Protein AF-A0A6G1M5W0-F1 (afdb_monomer_lite)

Sequence (332 aa):
MPSSCQETGSTQFLLFKIALRSLDLDTAKRCLDKVCNGPNKDIAILYSCALEAQSMGNKDIILKVLSQLLEQADTTTPPEGANLPAIYRTMIRLILSDIQENKTVESGILDTLYSIFQKALNNAVKSKTASEAAADGTLKSMWSTDEYDWFSRNSYNLALRALQHWPPQYALHFSQLCVQLRNYGDARKSIISFREIREKLHPRLTEQSQKDFGERYLGLLSHEFEACVHLEVWDALPRIVEEVAKFGQLQPLRRIGDMILCADAPTATFLLVLENLINHCLRIEKHKIDKIARWIRVLLQKSLQGDLDRAERLVYQILDICQRRAVKHTFC

Structure (mmCIF, N/CA/C/O backbone):
data_AF-A0A6G1M5W0-F1
#
_entry.id   AF-A0A6G1M5W0-F1
#
loop_
_atom_site.group_PDB
_atom_site.id
_atom_site.type_symbol
_atom_site.label_atom_id
_atom_site.label_alt_id
_atom_site.label_comp_id
_atom_site.label_asym_id
_atom_site.label_entity_id
_atom_site.label_seq_id
_atom_site.pdbx_PDB_ins_code
_atom_site.Cartn_x
_atom_site.Cartn_y
_atom_site.Cartn_z
_atom_site.occupancy
_atom_site.B_iso_or_equiv
_atom_site.auth_seq_id
_atom_site.auth_comp_id
_atom_site.auth_asym_id
_atom_site.auth_atom_id
_atom_site.pdbx_PDB_model_num
ATOM 1 N N . MET A 1 1 ? -30.152 30.288 23.078 1.00 44.41 1 MET A N 1
ATOM 2 C CA . MET A 1 1 ? -28.957 30.602 22.260 1.00 44.41 1 MET A CA 1
ATOM 3 C C . MET A 1 1 ? -29.349 30.575 20.788 1.00 44.41 1 MET A C 1
ATOM 5 O O . MET A 1 1 ? -30.193 29.748 20.464 1.00 44.41 1 MET A O 1
ATOM 9 N N . PRO A 1 2 ? -28.802 31.452 19.927 1.00 45.97 2 PRO A N 1
ATOM 10 C CA . PRO A 1 2 ? -29.128 31.477 18.500 1.00 45.97 2 PRO A CA 1
ATOM 11 C C . PRO A 1 2 ? -28.707 30.165 17.825 1.00 45.97 2 PRO A C 1
ATOM 13 O O . PRO A 1 2 ? -27.636 29.637 18.128 1.00 45.97 2 PRO A O 1
ATOM 16 N N . SER A 1 3 ? -29.531 29.652 16.913 1.00 55.44 3 SER A N 1
ATOM 17 C CA . SER A 1 3 ? -29.358 28.349 16.249 1.00 55.44 3 SER A CA 1
ATOM 18 C C . SER A 1 3 ? -28.026 28.233 15.495 1.00 55.44 3 SER A C 1
ATOM 20 O O . SER A 1 3 ? -27.410 27.175 15.484 1.00 55.44 3 SER A O 1
ATOM 22 N N . SER A 1 4 ? -27.527 29.347 14.951 1.00 53.88 4 SER A N 1
ATOM 23 C CA . SER A 1 4 ? -26.271 29.418 14.193 1.00 53.88 4 SER A CA 1
ATOM 24 C C . SER A 1 4 ? -25.008 29.240 15.046 1.00 53.88 4 SER A C 1
ATOM 26 O O . SER A 1 4 ? -23.994 28.763 14.547 1.00 53.88 4 SER A O 1
ATOM 28 N N . CYS A 1 5 ? -25.048 29.574 16.341 1.00 49.78 5 CYS A N 1
ATOM 29 C CA . CYS A 1 5 ? -23.912 29.392 17.257 1.00 49.78 5 CYS A CA 1
ATOM 30 C C . CYS A 1 5 ? -23.879 27.994 17.900 1.00 49.78 5 CYS A C 1
ATOM 32 O O . CYS A 1 5 ? -22.875 27.617 18.504 1.00 49.78 5 CYS A O 1
ATOM 34 N N . GLN A 1 6 ? -24.971 27.225 17.791 1.00 53.59 6 GLN A N 1
ATOM 35 C CA . GLN A 1 6 ? -25.031 25.840 18.269 1.00 53.59 6 GLN A CA 1
ATOM 36 C C . GLN A 1 6 ? -24.332 24.864 17.315 1.00 53.59 6 GLN A C 1
ATOM 38 O O . GLN A 1 6 ? -23.942 23.779 17.738 1.00 53.59 6 GLN A O 1
ATOM 43 N N . GLU A 1 7 ? -24.168 25.229 16.044 1.00 60.53 7 GLU A N 1
ATOM 44 C CA . GLU A 1 7 ? -23.657 24.343 14.989 1.00 60.53 7 GLU A CA 1
ATOM 45 C C . GLU A 1 7 ? -22.153 24.482 14.726 1.00 60.53 7 GLU A C 1
ATOM 47 O O . GLU A 1 7 ? -21.591 23.732 13.931 1.00 60.53 7 GLU A O 1
ATOM 52 N N . THR A 1 8 ? -21.465 25.397 15.410 1.00 72.75 8 THR A N 1
ATOM 53 C CA . THR A 1 8 ? -20.007 25.504 15.313 1.00 72.75 8 THR A CA 1
ATOM 54 C C . THR A 1 8 ? -19.325 24.274 15.923 1.00 72.75 8 THR A C 1
ATOM 56 O O . THR A 1 8 ? -19.732 23.769 16.974 1.00 72.75 8 THR A O 1
ATOM 59 N N . GLY A 1 9 ? -18.253 23.795 15.277 1.00 74.75 9 GLY A N 1
ATOM 60 C CA . GLY A 1 9 ? -17.541 22.571 15.675 1.00 74.75 9 GLY A CA 1
ATOM 61 C C . GLY A 1 9 ? -17.077 22.576 17.136 1.00 74.75 9 GLY A C 1
ATOM 62 O O . GLY A 1 9 ? -17.187 21.564 17.823 1.00 74.75 9 GLY A O 1
ATOM 63 N N . SER A 1 10 ? -16.652 23.730 17.657 1.00 79.31 10 SER A N 1
ATOM 64 C CA . SER A 1 10 ? -16.243 23.896 19.059 1.00 79.31 10 SER A CA 1
ATOM 65 C C . SER A 1 10 ? -17.406 23.728 20.047 1.00 79.31 10 SER A C 1
ATOM 67 O O . SER A 1 10 ? -17.234 23.135 21.112 1.00 79.31 10 SER A O 1
ATOM 69 N N . THR A 1 11 ? -18.606 24.200 19.693 1.00 84.00 11 THR A N 1
ATOM 70 C CA . THR A 1 11 ? -19.814 24.034 20.516 1.00 84.00 11 THR A CA 1
ATOM 71 C C . THR A 1 11 ? -20.255 22.572 20.533 1.00 84.00 11 THR A C 1
ATOM 73 O O . THR A 1 11 ? -20.565 22.032 21.595 1.00 84.00 11 THR A O 1
ATOM 76 N N . GLN A 1 12 ? -20.218 21.898 19.378 1.00 83.44 12 GLN A N 1
ATOM 77 C CA . GLN A 1 12 ? -20.520 20.467 19.289 1.00 83.44 12 GLN A CA 1
ATOM 78 C C . GLN A 1 12 ? -19.497 19.607 20.039 1.00 83.44 12 GLN A C 1
ATOM 80 O O . GLN A 1 12 ? -19.888 18.640 20.688 1.00 83.44 12 GLN A O 1
ATOM 85 N N . PHE A 1 13 ? -18.218 19.989 20.041 1.00 84.50 13 PHE A N 1
ATOM 86 C CA . PHE A 1 13 ? -17.197 19.341 20.866 1.00 84.50 13 PHE A CA 1
ATOM 87 C C . PHE A 1 13 ? -17.481 19.473 22.366 1.00 84.50 13 PHE A C 1
ATOM 89 O O . PHE A 1 13 ? -17.383 18.495 23.107 1.00 84.50 13 PHE A O 1
ATOM 96 N N . LEU A 1 14 ? -17.872 20.663 22.830 1.00 85.38 14 LEU A N 1
ATOM 97 C CA . LEU A 1 14 ? -18.202 20.863 24.240 1.00 85.38 14 LEU A CA 1
ATOM 98 C C . LEU A 1 14 ? -19.430 20.034 24.648 1.00 85.38 14 LEU A C 1
ATOM 100 O O . LEU A 1 14 ? -19.422 19.399 25.701 1.00 85.38 14 LEU A O 1
ATOM 104 N N . LEU A 1 15 ? -20.456 19.991 23.793 1.00 84.62 15 LEU A N 1
ATOM 105 C CA . LEU A 1 15 ? -21.648 19.164 23.999 1.00 84.62 15 LEU A CA 1
ATOM 106 C C . LEU A 1 15 ? -21.316 17.668 23.992 1.00 84.62 15 LEU A C 1
ATOM 108 O O . LEU A 1 15 ? -21.787 16.945 24.865 1.00 84.62 15 LEU A O 1
ATOM 112 N N . PHE A 1 16 ? -20.457 17.219 23.076 1.00 86.56 16 PHE A N 1
ATOM 113 C CA . PHE A 1 16 ? -19.931 15.855 23.046 1.00 86.56 16 PHE A CA 1
ATOM 114 C C . PHE A 1 16 ? -19.233 15.494 24.362 1.00 86.56 16 PHE A C 1
ATOM 116 O O . PHE A 1 16 ? -19.520 14.460 24.961 1.00 86.56 16 PHE A O 1
ATOM 123 N N . LYS A 1 17 ? -18.363 16.381 24.853 1.00 86.19 17 LYS A N 1
ATOM 124 C CA . LYS A 1 17 ? -17.629 16.204 26.108 1.00 86.19 17 LYS A CA 1
ATOM 125 C C . LYS A 1 17 ? -18.549 16.134 27.328 1.00 86.19 17 LYS A C 1
ATOM 127 O O . LYS A 1 17 ? -18.328 15.309 28.212 1.00 86.19 17 LYS A O 1
ATOM 132 N N . ILE A 1 18 ? -19.578 16.980 27.382 1.00 87.06 18 ILE A N 1
ATOM 133 C CA . ILE A 1 18 ? -20.593 16.937 28.444 1.00 87.06 18 ILE A CA 1
ATOM 134 C C . ILE A 1 18 ? -21.372 15.621 28.364 1.00 87.06 18 ILE A C 1
ATOM 136 O O . ILE A 1 18 ? -21.456 14.913 29.362 1.00 87.06 18 ILE A O 1
ATOM 140 N N . ALA A 1 19 ? -21.866 15.253 27.180 1.00 85.81 19 ALA A N 1
ATOM 141 C CA . ALA A 1 19 ? -22.643 14.035 26.971 1.00 85.81 19 ALA A CA 1
ATOM 142 C C . ALA A 1 19 ? -21.859 12.766 27.350 1.00 85.81 19 ALA A C 1
ATOM 144 O O . ALA A 1 19 ? -22.395 11.902 28.040 1.00 85.81 19 ALA A O 1
ATOM 145 N N . LEU A 1 20 ? -20.567 12.694 27.000 1.00 84.50 20 LEU A N 1
ATOM 146 C CA . LEU A 1 20 ? -19.679 11.609 27.425 1.00 84.50 20 LEU A CA 1
ATOM 147 C C . LEU A 1 20 ? -19.581 11.494 28.951 1.00 84.50 20 LEU A C 1
ATOM 149 O O . LEU A 1 20 ? -19.685 10.396 29.494 1.00 84.50 20 LEU A O 1
ATOM 153 N N . ARG A 1 21 ? -19.403 12.618 29.653 1.00 85.31 21 ARG A N 1
ATOM 154 C CA . ARG A 1 21 ? -19.303 12.645 31.124 1.00 85.31 21 ARG A CA 1
ATOM 155 C C . ARG A 1 21 ? -20.623 12.331 31.812 1.00 85.31 21 ARG A C 1
ATOM 157 O O . ARG A 1 21 ? -20.621 11.775 32.903 1.00 85.31 21 ARG A O 1
ATOM 164 N N . SER A 1 22 ? -21.732 12.674 31.169 1.00 86.56 22 SER A N 1
ATOM 165 C CA . SER A 1 22 ? -23.084 12.360 31.624 1.00 86.56 22 SER A CA 1
ATOM 166 C C . SER A 1 22 ? -23.546 10.951 31.233 1.00 86.56 22 SER A C 1
ATOM 168 O O . SER A 1 22 ? -24.676 10.599 31.553 1.00 86.56 22 SER A O 1
ATOM 170 N N . LEU A 1 23 ? -22.701 10.152 30.562 1.00 80.88 23 LEU A N 1
ATOM 171 C CA . LEU A 1 23 ? -23.024 8.819 30.028 1.00 80.88 23 LEU A CA 1
ATOM 172 C C . LEU A 1 23 ? -24.205 8.804 29.037 1.00 80.88 23 LEU A C 1
ATOM 174 O O . LEU A 1 23 ? -24.766 7.749 28.749 1.00 80.88 23 LEU A O 1
ATOM 178 N N . ASP A 1 24 ? -24.550 9.957 28.461 1.00 86.75 24 ASP A N 1
ATOM 179 C CA . ASP A 1 24 ? -25.546 10.069 27.396 1.00 86.75 24 ASP A CA 1
ATOM 180 C C . ASP A 1 24 ? -24.874 9.790 26.045 1.00 86.75 24 ASP A C 1
ATOM 182 O O . ASP A 1 24 ? -24.453 10.688 25.305 1.00 86.75 24 ASP A O 1
ATOM 186 N N . LEU A 1 25 ? -24.720 8.498 25.750 1.00 81.50 25 LEU A N 1
ATOM 187 C CA . LEU A 1 25 ? -24.002 8.022 24.569 1.00 81.50 25 LEU A CA 1
ATOM 188 C C . LEU A 1 25 ? -24.717 8.375 23.259 1.00 81.50 25 LEU A C 1
ATOM 190 O O . LEU A 1 25 ? -24.052 8.570 22.242 1.00 81.50 25 LEU A O 1
ATOM 194 N N . ASP A 1 26 ? -26.045 8.487 23.265 1.00 84.06 26 ASP A N 1
ATOM 195 C CA . ASP A 1 26 ? -26.820 8.830 22.071 1.00 84.06 26 ASP A CA 1
ATOM 196 C C . ASP A 1 26 ? -26.631 10.297 21.696 1.00 84.06 26 ASP A C 1
ATOM 198 O O . ASP A 1 26 ? -26.417 10.629 20.524 1.00 84.06 26 ASP A O 1
ATOM 202 N N . THR A 1 27 ? -26.637 11.186 22.691 1.00 85.06 27 THR A N 1
ATOM 203 C CA . THR A 1 27 ? -26.313 12.595 22.467 1.00 85.06 27 THR A CA 1
ATOM 204 C C . THR A 1 27 ? -24.843 12.765 22.087 1.00 85.06 27 THR A C 1
ATOM 206 O O . THR A 1 27 ? -24.554 13.517 21.155 1.00 85.06 27 THR A O 1
ATOM 209 N N . ALA A 1 28 ? -23.919 12.016 22.702 1.00 83.81 28 ALA A N 1
ATOM 210 C CA . ALA A 1 28 ? -22.509 12.028 22.311 1.00 83.81 28 ALA A CA 1
ATOM 211 C C . ALA A 1 28 ? -22.322 11.596 20.844 1.00 83.81 28 ALA A C 1
ATOM 213 O O . ALA A 1 28 ? -21.680 12.306 20.068 1.00 83.81 28 ALA A O 1
ATOM 214 N N . LYS A 1 29 ? -22.945 10.491 20.414 1.00 82.19 29 LYS A N 1
ATOM 215 C CA . LYS A 1 29 ? -22.911 10.031 19.013 1.00 82.19 29 LYS A CA 1
ATOM 216 C C . LYS A 1 29 ? -23.464 11.087 18.055 1.00 82.19 29 LYS A C 1
ATOM 218 O O . LYS A 1 29 ? -22.839 11.354 17.033 1.00 82.19 29 LYS A O 1
ATOM 223 N N . ARG A 1 30 ? -24.582 11.730 18.403 1.00 84.69 30 ARG A N 1
ATOM 224 C CA . ARG A 1 30 ? -25.214 12.775 17.581 1.00 84.69 30 ARG A CA 1
ATOM 225 C C . ARG A 1 30 ? -24.349 14.029 17.462 1.00 84.69 30 ARG A C 1
ATOM 227 O O . ARG A 1 30 ? -24.253 14.603 16.381 1.00 84.69 30 ARG A O 1
ATOM 234 N N . CYS A 1 31 ? -23.728 14.466 18.557 1.00 83.88 31 CYS A N 1
ATOM 235 C CA . CYS A 1 31 ? -22.789 15.588 18.545 1.00 83.88 31 CYS A CA 1
ATOM 236 C C . CYS A 1 31 ? -21.560 15.263 17.700 1.00 83.88 31 CYS A C 1
ATOM 238 O O . CYS A 1 31 ? -21.142 16.091 16.895 1.00 83.88 31 CYS A O 1
ATOM 240 N N . LEU A 1 32 ? -21.034 14.042 17.815 1.00 82.56 32 LEU A N 1
ATOM 241 C CA . LEU A 1 32 ? -19.938 13.584 16.974 1.00 82.56 32 LEU A CA 1
ATOM 242 C C . LEU A 1 32 ? -20.325 13.599 15.491 1.00 82.56 32 LEU A C 1
ATOM 244 O O . LEU A 1 32 ? -19.592 14.168 14.695 1.00 82.56 32 LEU A O 1
ATOM 248 N N . ASP A 1 33 ? -21.496 13.075 15.121 1.00 82.31 33 ASP A N 1
ATOM 249 C CA . ASP A 1 33 ? -21.966 13.089 13.728 1.00 82.31 33 ASP A CA 1
ATOM 250 C C . ASP A 1 33 ? -22.073 14.511 13.163 1.00 82.31 33 ASP A C 1
ATOM 252 O O . ASP A 1 33 ? -21.747 14.745 11.999 1.00 82.31 33 ASP A O 1
ATOM 256 N N . LYS A 1 34 ? -22.463 15.485 13.993 1.00 82.44 34 LYS A N 1
ATOM 257 C CA . LYS A 1 34 ? -22.477 16.904 13.612 1.00 82.44 34 LYS A CA 1
ATOM 258 C C . LYS A 1 34 ? -21.075 17.480 13.415 1.00 82.44 34 LYS A C 1
ATOM 260 O O . LYS A 1 34 ? -20.886 18.268 12.496 1.00 82.44 34 LYS A O 1
ATOM 265 N N . VAL A 1 35 ? -20.096 17.085 14.231 1.00 81.25 35 VAL A N 1
ATOM 266 C CA . VAL A 1 35 ? -18.684 17.468 14.029 1.00 81.25 35 VAL A CA 1
ATOM 267 C C . VAL A 1 35 ? -18.139 16.839 12.743 1.00 81.25 35 VAL A C 1
ATOM 269 O O . VAL A 1 35 ? -17.488 17.514 11.951 1.00 81.25 35 VAL A O 1
ATOM 272 N N . CYS A 1 36 ? -18.443 15.565 12.500 1.00 73.31 36 CYS A N 1
ATOM 273 C CA . CYS A 1 36 ? -17.965 14.805 11.347 1.00 73.31 36 CYS A CA 1
ATOM 274 C C . CYS A 1 36 ? -18.519 15.318 10.006 1.00 73.31 36 CYS A C 1
ATOM 276 O O . CYS A 1 36 ? -17.791 15.338 9.008 1.00 73.31 36 CYS A O 1
ATOM 278 N N . ASN A 1 37 ? -19.794 15.722 9.993 1.00 76.06 37 ASN A N 1
ATOM 279 C CA . ASN A 1 37 ? -20.529 16.159 8.800 1.00 76.06 37 ASN A CA 1
ATOM 280 C C . ASN A 1 37 ? -20.646 17.687 8.671 1.00 76.06 37 ASN A C 1
ATOM 282 O O . ASN A 1 37 ? -21.282 18.176 7.739 1.00 76.06 37 ASN A O 1
ATOM 286 N N . GLY A 1 38 ? -20.068 18.442 9.606 1.00 70.38 38 GLY A N 1
ATOM 287 C CA . GLY A 1 38 ? -20.128 19.899 9.612 1.00 70.38 38 GLY A CA 1
ATOM 288 C C . GLY A 1 38 ? -19.355 20.548 8.450 1.00 70.38 38 GLY A C 1
ATOM 289 O O . GLY A 1 38 ? -18.468 19.926 7.861 1.00 70.38 38 GLY A O 1
ATOM 290 N N . PRO A 1 39 ? -19.652 21.824 8.135 1.00 59.16 39 PRO A N 1
ATOM 291 C CA . PRO A 1 39 ? -19.048 22.545 7.010 1.00 59.16 39 PRO A CA 1
ATOM 292 C C . PRO A 1 39 ? -17.543 22.819 7.187 1.00 59.16 39 PRO A C 1
ATOM 294 O O . PRO A 1 39 ? -16.829 22.911 6.194 1.00 59.16 39 PRO A O 1
ATOM 297 N N . ASN A 1 40 ? -17.048 22.890 8.431 1.00 61.81 40 ASN A N 1
ATOM 298 C CA . ASN A 1 40 ? -15.621 22.974 8.758 1.00 61.81 40 ASN A CA 1
ATOM 299 C C . ASN A 1 40 ? -15.172 21.674 9.436 1.00 61.81 40 ASN A C 1
ATOM 301 O O . ASN A 1 40 ? -15.312 21.515 10.650 1.00 61.81 40 ASN A O 1
ATOM 305 N N . LYS A 1 41 ? -14.633 20.750 8.636 1.00 65.50 41 LYS A N 1
ATOM 306 C CA . LYS A 1 41 ? -14.002 19.505 9.093 1.00 65.50 41 LYS A CA 1
ATOM 307 C C . LYS A 1 41 ? -12.652 19.810 9.746 1.00 65.50 41 LYS A C 1
ATOM 309 O O . LYS A 1 41 ? -11.599 19.677 9.131 1.00 65.50 41 LYS A O 1
ATOM 314 N N . ASP A 1 42 ? -12.699 20.292 10.982 1.00 70.94 42 ASP A N 1
ATOM 315 C CA . ASP A 1 42 ? -11.499 20.606 11.751 1.00 70.94 42 ASP A CA 1
ATOM 316 C C . ASP A 1 42 ? -10.925 19.329 12.384 1.00 70.94 42 ASP A C 1
ATOM 318 O O . ASP A 1 42 ? -11.465 18.772 13.348 1.00 70.94 42 ASP A O 1
ATOM 322 N N . ILE A 1 43 ? -9.807 18.861 11.828 1.00 71.44 43 ILE A N 1
ATOM 323 C CA . ILE A 1 43 ? -9.131 17.637 12.265 1.00 71.44 43 ILE A CA 1
ATOM 324 C C . ILE A 1 43 ? -8.639 17.772 13.717 1.00 71.44 43 ILE A C 1
ATOM 326 O O . ILE A 1 43 ? -8.611 16.778 14.446 1.00 71.44 43 ILE A O 1
ATOM 330 N N . ALA A 1 44 ? -8.327 18.986 14.191 1.00 75.06 44 ALA A N 1
ATOM 331 C CA . ALA A 1 44 ? -7.937 19.214 15.583 1.00 75.06 44 ALA A CA 1
ATOM 332 C C . ALA A 1 44 ? -9.095 18.929 16.554 1.00 75.06 44 ALA A C 1
ATOM 334 O O . ALA A 1 44 ? -8.885 18.380 17.643 1.00 75.06 44 ALA A O 1
ATOM 335 N N . ILE A 1 45 ? -10.330 19.237 16.146 1.00 77.12 45 ILE A N 1
ATOM 336 C CA . ILE A 1 45 ? -11.532 18.941 16.932 1.00 77.12 45 ILE A CA 1
ATOM 337 C C . ILE A 1 45 ? -11.785 17.431 16.966 1.00 77.12 45 ILE A C 1
ATOM 339 O O . ILE A 1 45 ? -12.035 16.887 18.039 1.00 77.12 45 ILE A O 1
ATOM 343 N N . LEU A 1 46 ? -11.647 16.727 15.837 1.00 77.06 46 LEU A N 1
ATOM 344 C CA . LEU A 1 46 ? -11.784 15.264 15.804 1.00 77.06 46 LEU A CA 1
ATOM 345 C C . LEU A 1 46 ? -10.714 14.554 16.640 1.00 77.06 46 LEU A C 1
ATOM 347 O O . LEU A 1 46 ? -11.027 13.611 17.367 1.00 77.06 46 LEU A O 1
ATOM 351 N N . TYR A 1 47 ? -9.469 15.028 16.592 1.00 75.44 47 TYR A N 1
ATOM 352 C CA . TYR A 1 47 ? -8.400 14.515 17.447 1.00 75.44 47 TYR A CA 1
ATOM 353 C C . TYR A 1 47 ? -8.717 14.739 18.933 1.00 75.44 47 TYR A C 1
ATOM 355 O O . TYR A 1 47 ? -8.560 13.835 19.754 1.00 75.44 47 TYR A O 1
ATOM 363 N N . SER A 1 48 ? -9.261 15.908 19.277 1.00 79.56 48 SER A N 1
ATOM 364 C CA . SER A 1 48 ? -9.717 16.207 20.639 1.00 79.56 48 SER A CA 1
ATOM 365 C C . SER A 1 48 ? -10.874 15.297 21.077 1.00 79.56 48 SER A C 1
ATOM 367 O O . SER A 1 48 ? -10.878 14.816 22.211 1.00 79.56 48 SER A O 1
ATOM 369 N N . CYS A 1 49 ? -11.825 14.995 20.182 1.00 81.25 49 CYS A N 1
ATOM 370 C CA . CYS A 1 49 ? -12.882 14.012 20.434 1.00 81.25 49 CYS A CA 1
ATOM 371 C C . CYS A 1 49 ? -12.303 12.620 20.717 1.00 81.25 49 CYS A C 1
ATOM 373 O O . CYS A 1 49 ? -12.800 11.926 21.602 1.00 81.25 49 CYS A O 1
ATOM 375 N N . ALA A 1 50 ? -11.259 12.212 19.989 1.00 77.25 50 ALA A N 1
ATOM 376 C CA . ALA A 1 50 ? -10.649 10.893 20.140 1.00 77.25 50 ALA A CA 1
ATOM 377 C C . ALA A 1 50 ? -9.982 10.740 21.510 1.00 77.25 50 ALA A C 1
ATOM 379 O O . ALA A 1 50 ? -10.165 9.720 22.172 1.00 77.25 50 ALA A O 1
ATOM 380 N N . LEU A 1 51 ? -9.256 11.772 21.953 1.00 78.69 51 LEU A N 1
ATOM 381 C CA . LEU A 1 51 ? -8.616 11.799 23.268 1.00 78.69 51 LEU A CA 1
ATOM 382 C C . LEU A 1 51 ? -9.638 11.749 24.412 1.00 78.69 51 LEU A C 1
ATOM 384 O O . LEU A 1 51 ? -9.447 10.996 25.364 1.00 78.69 51 LEU A O 1
ATOM 388 N N . GLU A 1 52 ? -10.736 12.510 24.320 1.00 81.06 52 GLU A N 1
ATOM 389 C CA . GLU A 1 52 ? -11.781 12.490 25.357 1.00 81.06 52 GLU A CA 1
ATOM 390 C C . GLU A 1 52 ? -12.566 11.167 25.346 1.00 81.06 52 GLU A C 1
ATOM 392 O O . GLU A 1 52 ? -12.892 10.629 26.399 1.00 81.06 52 GLU A O 1
ATOM 397 N N . ALA A 1 53 ? -12.832 10.582 24.175 1.00 81.75 53 ALA A N 1
ATOM 398 C CA . ALA A 1 53 ? -13.444 9.256 24.105 1.00 81.75 53 ALA A CA 1
ATOM 399 C C . ALA A 1 53 ? -12.529 8.186 24.727 1.00 81.75 53 ALA A C 1
ATOM 401 O O . ALA A 1 53 ? -13.008 7.304 25.442 1.00 81.75 53 ALA A O 1
ATOM 402 N N . GLN A 1 54 ? -11.214 8.288 24.493 1.00 77.94 54 GLN A N 1
ATOM 403 C CA . GLN A 1 54 ? -10.217 7.364 25.031 1.00 77.94 54 GLN A CA 1
ATOM 404 C C . GLN A 1 54 ? -10.121 7.443 26.557 1.00 77.94 54 GLN A C 1
ATOM 406 O O . GLN A 1 54 ? -10.043 6.399 27.202 1.00 77.94 54 GLN A O 1
ATOM 411 N N . SER A 1 55 ? -10.174 8.644 27.144 1.00 78.62 55 SER A N 1
ATOM 412 C CA . SER A 1 55 ? -10.148 8.807 28.604 1.00 78.62 55 SER A CA 1
ATOM 413 C C . SER A 1 55 ? -11.395 8.240 29.291 1.00 78.62 55 SER A C 1
ATOM 415 O O . SER A 1 55 ? -11.308 7.777 30.426 1.00 78.62 55 SER A O 1
ATOM 417 N N . MET A 1 56 ? -12.534 8.226 28.595 1.00 77.88 56 MET A N 1
ATOM 418 C CA . MET A 1 56 ? -13.805 7.702 29.103 1.00 77.88 56 MET A CA 1
ATOM 419 C C . MET A 1 56 ? -14.006 6.199 28.843 1.00 77.88 56 MET A C 1
ATOM 421 O O . MET A 1 56 ? -14.965 5.618 29.345 1.00 77.88 56 MET A O 1
ATOM 425 N N . GLY A 1 57 ? -13.128 5.555 28.065 1.00 74.44 57 GLY A N 1
ATOM 426 C CA . GLY A 1 57 ? -13.101 4.097 27.880 1.00 74.44 57 GLY A CA 1
ATOM 427 C C . GLY A 1 57 ? -14.221 3.499 27.018 1.00 74.44 57 GLY A C 1
ATOM 428 O O . GLY A 1 57 ? -14.361 2.278 26.970 1.00 74.44 57 GLY A O 1
ATOM 429 N N . ASN A 1 58 ? -15.019 4.311 26.316 1.00 78.12 58 ASN A N 1
ATOM 430 C CA . ASN A 1 58 ? -16.108 3.799 25.478 1.00 78.12 58 ASN A CA 1
ATOM 431 C C . ASN A 1 58 ? -15.594 3.344 24.097 1.00 78.12 58 ASN A C 1
ATOM 433 O O . ASN A 1 58 ? -15.381 4.171 23.209 1.00 78.12 58 ASN A O 1
ATOM 437 N N . LYS A 1 59 ? -15.411 2.030 23.911 1.00 80.25 59 LYS A N 1
ATOM 438 C CA . LYS A 1 59 ? -14.803 1.436 22.704 1.00 80.25 59 LYS A CA 1
ATOM 439 C C . LYS A 1 59 ? -15.520 1.819 21.405 1.00 80.25 59 LYS A C 1
ATOM 441 O O . LYS A 1 59 ? -14.846 2.214 20.457 1.00 80.25 59 LYS A O 1
ATOM 446 N N . ASP A 1 60 ? -16.852 1.784 21.376 1.00 79.00 60 ASP A N 1
ATOM 447 C CA . ASP A 1 60 ? -17.640 2.097 20.175 1.00 79.00 60 ASP A CA 1
ATOM 448 C C . ASP A 1 60 ? -17.461 3.546 19.727 1.00 79.00 60 ASP A C 1
ATOM 450 O O . ASP A 1 60 ? -17.245 3.831 18.547 1.00 79.00 60 ASP A O 1
ATOM 454 N N . ILE A 1 61 ? -17.527 4.483 20.678 1.00 78.75 61 ILE A N 1
ATOM 455 C CA . ILE A 1 61 ? -17.336 5.901 20.378 1.00 78.75 61 ILE A CA 1
ATOM 456 C C . ILE A 1 61 ? -15.890 6.145 19.947 1.00 78.75 61 ILE A C 1
ATOM 458 O O . ILE A 1 61 ? -15.678 6.838 18.955 1.00 78.75 61 ILE A O 1
ATOM 462 N N . ILE A 1 62 ? -14.900 5.541 20.617 1.00 80.50 62 ILE A N 1
ATOM 463 C CA . ILE A 1 62 ? -13.491 5.677 20.220 1.00 80.50 62 ILE A CA 1
ATOM 464 C C . ILE A 1 62 ? -13.287 5.170 18.786 1.00 80.50 62 ILE A C 1
ATOM 466 O O . ILE A 1 62 ? -12.703 5.879 17.970 1.00 80.50 62 ILE A O 1
ATOM 470 N N . LEU A 1 63 ? -13.798 3.982 18.447 1.00 81.25 63 LEU A N 1
ATOM 471 C CA . LEU A 1 63 ? -13.672 3.420 17.101 1.00 81.25 63 LEU A CA 1
ATOM 472 C C . LEU A 1 63 ? -14.356 4.295 16.048 1.00 81.25 63 LEU A C 1
ATOM 474 O O . LEU A 1 63 ? -13.775 4.509 14.982 1.00 81.25 63 LEU A O 1
ATOM 478 N N . LYS A 1 64 ? -15.533 4.859 16.348 1.00 81.88 64 LYS A N 1
ATOM 479 C CA . LYS A 1 64 ? -16.233 5.780 15.442 1.00 81.88 64 LYS A CA 1
ATOM 480 C C . LYS A 1 64 ? -15.434 7.065 15.206 1.00 81.88 64 LYS A C 1
ATOM 482 O O . LYS A 1 64 ? -15.247 7.457 14.056 1.00 81.88 64 LYS A O 1
ATOM 487 N N . VAL A 1 65 ? -14.914 7.691 16.267 1.00 80.62 65 VAL A N 1
ATOM 488 C CA . VAL A 1 65 ? -14.106 8.918 16.143 1.00 80.62 65 VAL A CA 1
ATOM 489 C C . VAL A 1 65 ? -12.815 8.650 15.363 1.00 80.62 65 VAL A C 1
ATOM 491 O O . VAL A 1 65 ? -12.486 9.401 14.447 1.00 80.62 65 VAL A O 1
ATOM 494 N N . LEU A 1 66 ? -12.086 7.580 15.703 1.00 82.06 66 LEU A N 1
ATOM 495 C CA . LEU A 1 66 ? -10.819 7.244 15.048 1.00 82.06 66 LEU A CA 1
ATOM 496 C C . LEU A 1 66 ? -11.018 6.866 13.574 1.00 82.06 66 LEU A C 1
ATOM 498 O O . LEU A 1 66 ? -10.211 7.270 12.741 1.00 82.06 66 LEU A O 1
ATOM 502 N N . SER A 1 67 ? -12.105 6.161 13.240 1.00 82.56 67 SER A N 1
ATOM 503 C CA . SER A 1 67 ? -12.453 5.852 11.845 1.00 82.56 67 SER A CA 1
ATOM 504 C C . SER A 1 67 ? -12.675 7.126 11.034 1.00 82.56 67 SER A C 1
ATOM 506 O O . SER A 1 67 ? -12.098 7.264 9.957 1.00 82.56 67 SER A O 1
ATOM 508 N N . GLN A 1 68 ? -13.427 8.091 11.578 1.00 79.56 68 GLN A N 1
ATOM 509 C CA . GLN A 1 68 ? -13.654 9.362 10.892 1.00 79.56 68 GLN A CA 1
ATOM 510 C C . GLN A 1 68 ? -12.359 10.159 10.713 1.00 79.56 68 GLN A C 1
ATOM 512 O O . GLN A 1 68 ? -12.139 10.773 9.670 1.00 79.56 68 GLN A O 1
ATOM 517 N N . LEU A 1 69 ? -11.495 10.158 11.731 1.00 78.06 69 LEU A N 1
ATOM 518 C CA . LEU A 1 69 ? -10.212 10.848 11.674 1.00 78.06 69 LEU A CA 1
ATOM 519 C C . LEU A 1 69 ? -9.339 10.279 10.546 1.00 78.06 69 LEU A C 1
ATOM 521 O O . LEU A 1 69 ? -8.759 11.046 9.780 1.00 78.06 69 LEU A O 1
ATOM 525 N N . LEU A 1 70 ? -9.299 8.952 10.397 1.00 77.56 70 LEU A N 1
ATOM 526 C CA . LEU A 1 70 ? -8.575 8.291 9.310 1.00 77.56 70 LEU A CA 1
ATOM 527 C C . LEU A 1 70 ? -9.168 8.601 7.930 1.00 77.56 70 LEU A C 1
ATOM 529 O O . LEU A 1 70 ? -8.415 8.912 7.013 1.00 77.56 70 LEU A O 1
ATOM 533 N N . GLU A 1 71 ? -10.496 8.586 7.783 1.00 77.69 71 GLU A N 1
ATOM 534 C CA . GLU A 1 71 ? -11.151 8.936 6.513 1.00 77.69 71 GLU A CA 1
ATOM 535 C C . GLU A 1 71 ? -10.867 10.382 6.091 1.00 77.69 71 GLU A C 1
ATOM 537 O O . GLU A 1 71 ? -10.646 10.666 4.913 1.00 77.69 71 GLU A O 1
ATOM 542 N N . GLN A 1 72 ? -10.812 11.312 7.045 1.00 70.69 72 GLN A N 1
ATOM 543 C CA . GLN A 1 72 ? -10.437 12.691 6.741 1.00 70.69 72 GLN A CA 1
ATOM 544 C C . GLN A 1 72 ? -8.949 12.826 6.407 1.00 70.69 72 GLN A C 1
ATOM 546 O O . GLN A 1 72 ? -8.615 13.534 5.456 1.00 70.69 72 GLN A O 1
ATOM 551 N N . ALA A 1 73 ? -8.072 12.100 7.101 1.00 67.12 73 ALA A N 1
ATOM 552 C CA . ALA A 1 73 ? -6.636 12.081 6.816 1.00 67.12 73 ALA A CA 1
ATOM 553 C C . ALA A 1 73 ? -6.281 11.460 5.450 1.00 67.12 73 ALA A C 1
ATOM 555 O O . ALA A 1 73 ? -5.212 11.741 4.914 1.00 67.12 73 ALA A O 1
ATOM 556 N N . ASP A 1 74 ? -7.162 10.641 4.867 1.00 63.56 74 ASP A N 1
ATOM 557 C CA . ASP A 1 74 ? -7.002 10.130 3.500 1.00 63.56 74 ASP A CA 1
ATOM 558 C C . ASP A 1 74 ? -7.375 11.168 2.421 1.00 63.56 74 ASP A C 1
ATOM 560 O O . ASP A 1 74 ? -6.920 11.054 1.282 1.00 63.56 74 ASP A O 1
ATOM 564 N N . THR A 1 75 ? -8.191 12.177 2.759 1.00 60.06 75 THR A N 1
ATOM 565 C CA . THR A 1 75 ? -8.679 13.213 1.816 1.00 60.06 75 THR A CA 1
ATOM 566 C C . THR A 1 75 ? -7.973 14.559 1.951 1.00 60.06 75 THR A C 1
ATOM 568 O O . THR A 1 75 ? -7.951 15.350 1.011 1.00 60.06 75 THR A O 1
ATOM 571 N N . THR A 1 76 ? -7.394 14.829 3.116 1.00 59.47 76 THR A N 1
ATOM 572 C CA . THR A 1 76 ? -6.727 16.088 3.452 1.00 59.47 76 THR A CA 1
ATOM 573 C C . THR A 1 76 ? -5.376 15.785 4.075 1.00 59.47 76 THR A C 1
ATOM 575 O O . THR A 1 76 ? -5.220 14.765 4.743 1.00 59.47 76 THR A O 1
ATOM 578 N N . THR A 1 77 ? -4.381 16.652 3.860 1.00 57.53 77 THR A N 1
ATOM 579 C CA . THR A 1 77 ? -3.085 16.508 4.533 1.00 57.53 77 THR A CA 1
ATOM 580 C C . THR A 1 77 ? -3.318 16.459 6.043 1.00 57.53 77 THR A C 1
ATOM 582 O O . THR A 1 77 ? -3.893 17.412 6.579 1.00 57.53 77 THR A O 1
ATOM 585 N N . PRO A 1 78 ? -2.918 15.373 6.731 1.00 59.06 78 PRO A N 1
ATOM 586 C CA . PRO A 1 78 ? -3.128 15.267 8.164 1.00 59.06 78 PRO A CA 1
ATOM 587 C C . PRO A 1 78 ? -2.426 16.435 8.870 1.00 59.06 78 PRO A C 1
ATOM 589 O O . PRO A 1 78 ? -1.362 16.866 8.417 1.00 59.06 78 PRO A O 1
ATOM 592 N N . PRO A 1 79 ? -3.004 16.967 9.960 1.00 57.56 79 PRO A N 1
ATOM 593 C CA . PRO A 1 79 ? -2.421 18.090 10.676 1.00 57.56 79 PRO A CA 1
ATOM 594 C C . PRO A 1 79 ? -1.026 17.723 11.188 1.00 57.56 79 PRO A C 1
ATOM 596 O O . PRO A 1 79 ? -0.755 16.562 11.523 1.00 57.56 79 PRO A O 1
ATOM 599 N N . GLU A 1 80 ? -0.142 18.720 11.250 1.00 50.09 80 GLU A N 1
ATOM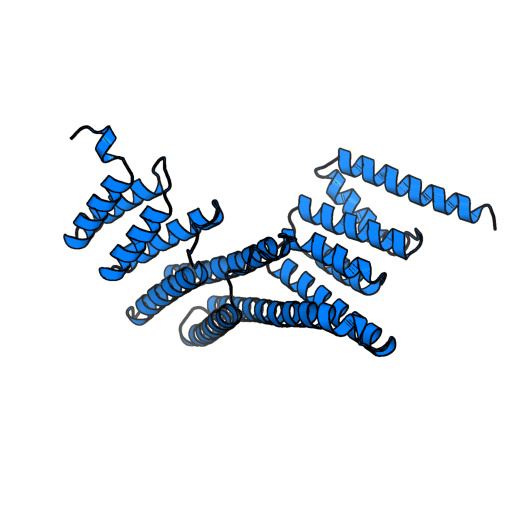 600 C CA . GLU A 1 80 ? 1.226 18.552 11.738 1.00 50.09 80 GLU A CA 1
ATOM 601 C C . GLU A 1 80 ? 1.226 17.848 13.106 1.00 50.09 80 GLU A C 1
ATOM 603 O O . GLU A 1 80 ? 0.631 18.319 14.074 1.00 50.09 80 GLU A O 1
ATOM 608 N N . GLY A 1 81 ? 1.870 16.677 13.175 1.00 56.25 81 GLY A N 1
ATOM 609 C CA . GLY A 1 81 ? 1.998 15.879 14.400 1.00 56.25 81 GLY A CA 1
ATOM 610 C C . GLY A 1 81 ? 1.030 14.697 14.558 1.00 56.25 81 GLY A C 1
ATOM 611 O O . GLY A 1 81 ? 1.215 13.904 15.483 1.00 56.25 81 GLY A O 1
ATOM 612 N N . ALA A 1 82 ? 0.045 14.499 13.673 1.00 66.00 82 ALA A N 1
ATOM 613 C CA . ALA A 1 82 ? -0.841 13.332 13.753 1.00 66.00 82 ALA A CA 1
ATOM 614 C C . ALA A 1 82 ? -0.108 12.029 13.375 1.00 66.00 82 ALA A C 1
ATOM 616 O O . ALA A 1 82 ? 0.232 11.813 12.219 1.00 66.00 82 ALA A O 1
ATOM 617 N N . ASN A 1 83 ? 0.117 11.115 14.324 1.00 76.12 83 ASN A N 1
ATOM 618 C CA . ASN A 1 83 ? 0.752 9.818 14.051 1.00 76.12 83 ASN A CA 1
ATOM 619 C C . ASN A 1 83 ? -0.295 8.767 13.628 1.00 76.12 83 ASN A C 1
ATOM 621 O O . ASN A 1 83 ? -0.831 8.037 14.463 1.00 76.12 83 ASN A O 1
ATOM 625 N N . LEU A 1 84 ? -0.580 8.686 12.323 1.00 82.88 84 LEU A N 1
ATOM 626 C CA . LEU A 1 84 ? -1.522 7.712 11.748 1.00 82.88 84 LEU A CA 1
ATOM 627 C C . LEU A 1 84 ? -1.211 6.248 12.133 1.00 82.88 84 LEU A C 1
ATOM 629 O O . LEU A 1 84 ? -2.141 5.555 12.552 1.00 82.88 84 LEU A O 1
ATOM 633 N N . PRO A 1 85 ? 0.048 5.757 12.076 1.00 85.88 85 PRO A N 1
ATOM 634 C CA . PRO A 1 85 ? 0.384 4.414 12.562 1.00 85.88 85 PRO A CA 1
ATOM 635 C C . PRO A 1 85 ? -0.082 4.144 14.001 1.00 85.88 85 PRO A C 1
ATOM 637 O O . PRO A 1 85 ? -0.632 3.081 14.299 1.00 85.88 85 PRO A O 1
ATOM 640 N N . ALA A 1 86 ? 0.079 5.121 14.900 1.00 83.25 86 ALA A N 1
ATOM 641 C CA . ALA A 1 86 ? -0.368 5.003 16.286 1.00 83.25 86 ALA A CA 1
ATOM 642 C C . ALA A 1 86 ? -1.898 4.928 16.412 1.00 83.25 86 ALA A C 1
ATOM 644 O O . ALA A 1 86 ? -2.407 4.187 17.259 1.00 83.25 86 ALA A O 1
ATOM 645 N N . ILE A 1 87 ? -2.631 5.637 15.551 1.00 84.69 87 ILE A N 1
ATOM 646 C CA . ILE A 1 87 ? -4.096 5.580 15.492 1.00 84.69 87 ILE A CA 1
ATOM 647 C C . ILE A 1 87 ? -4.557 4.187 15.052 1.00 84.69 87 ILE A C 1
ATOM 649 O O . ILE A 1 87 ? -5.339 3.556 15.766 1.00 84.69 87 ILE A O 1
ATOM 653 N N . TYR A 1 88 ? -4.001 3.656 13.957 1.00 88.75 88 TYR A N 1
ATOM 654 C CA . TYR A 1 88 ? -4.278 2.290 13.497 1.00 88.75 88 TYR A CA 1
ATOM 655 C C . TYR A 1 88 ? -3.996 1.251 14.590 1.00 88.75 88 TYR A C 1
ATOM 657 O O . TYR A 1 88 ? -4.839 0.399 14.877 1.00 88.75 88 TYR A O 1
ATOM 665 N N . ARG A 1 89 ? -2.844 1.355 15.268 1.00 88.06 89 ARG A N 1
ATOM 666 C CA . ARG A 1 89 ? -2.494 0.490 16.408 1.00 88.06 89 ARG A CA 1
ATOM 667 C C . ARG A 1 89 ? -3.518 0.567 17.534 1.00 88.06 89 ARG A C 1
ATOM 669 O O . ARG A 1 89 ? -3.851 -0.461 18.121 1.00 88.06 89 ARG A O 1
ATOM 676 N N . THR A 1 90 ? -4.001 1.765 17.846 1.00 86.12 90 THR A N 1
ATOM 677 C CA . THR A 1 90 ? -4.991 1.974 18.908 1.00 86.12 90 THR A CA 1
ATOM 678 C C . THR A 1 90 ? -6.313 1.302 18.555 1.00 86.12 90 THR A C 1
ATOM 680 O O . THR A 1 90 ? -6.844 0.556 19.374 1.00 86.12 90 THR A O 1
ATOM 683 N N . MET A 1 91 ? -6.794 1.472 17.321 1.00 87.44 91 MET A N 1
ATOM 684 C CA . MET A 1 91 ? -8.008 0.801 16.845 1.00 87.44 91 MET A CA 1
ATOM 685 C C . MET A 1 91 ? -7.880 -0.724 16.881 1.00 87.44 91 MET A C 1
ATOM 687 O O . MET A 1 91 ? -8.757 -1.397 17.416 1.00 87.44 91 MET A O 1
ATOM 691 N N . ILE A 1 92 ? -6.763 -1.269 16.386 1.00 89.31 92 ILE A N 1
ATOM 692 C CA . ILE A 1 92 ? -6.496 -2.715 16.422 1.00 89.31 92 ILE A CA 1
ATOM 693 C C . ILE A 1 92 ? -6.526 -3.226 17.864 1.00 89.31 92 ILE A C 1
ATOM 695 O O . ILE A 1 92 ? -7.192 -4.215 18.148 1.00 89.31 92 ILE A O 1
ATOM 699 N N . ARG A 1 93 ? -5.846 -2.550 18.797 1.00 88.00 93 ARG A N 1
ATOM 700 C CA . ARG A 1 93 ? -5.828 -2.958 20.212 1.00 88.00 93 ARG A CA 1
ATOM 701 C C . ARG A 1 93 ? -7.215 -2.918 20.852 1.00 88.00 93 ARG A C 1
ATOM 703 O O . ARG A 1 93 ? -7.530 -3.822 21.619 1.00 88.00 93 ARG A O 1
ATOM 710 N N . LEU A 1 94 ? -8.034 -1.915 20.533 1.00 85.69 94 LEU A N 1
ATOM 711 C CA . LEU A 1 94 ? -9.406 -1.807 21.039 1.00 85.69 94 LEU A CA 1
ATOM 712 C C . LEU A 1 94 ? -10.278 -2.965 20.553 1.00 85.69 94 LEU A C 1
ATOM 714 O O . LEU A 1 94 ? -10.938 -3.607 21.365 1.00 85.69 94 LEU A O 1
ATOM 718 N N . ILE A 1 95 ? -10.215 -3.277 19.258 1.00 86.50 95 ILE A N 1
ATOM 719 C CA . ILE A 1 95 ? -10.974 -4.388 18.670 1.00 86.50 95 ILE A CA 1
ATOM 720 C C . ILE A 1 95 ? -10.489 -5.727 19.222 1.00 86.50 95 ILE A C 1
ATOM 722 O O . ILE A 1 95 ? -11.292 -6.583 19.570 1.00 86.50 95 ILE A O 1
ATOM 726 N N . LEU A 1 96 ? -9.175 -5.915 19.369 1.00 87.19 96 LEU A N 1
ATOM 727 C CA . LEU A 1 96 ? -8.632 -7.140 19.957 1.00 87.19 96 LEU A CA 1
ATOM 728 C C . LEU A 1 96 ? -9.025 -7.313 21.428 1.00 87.19 96 LEU A C 1
ATOM 730 O O . LEU A 1 96 ? -9.261 -8.444 21.847 1.00 87.19 96 LEU A O 1
ATOM 734 N N . SER A 1 97 ? -9.109 -6.224 22.194 1.00 85.25 97 SER A N 1
ATOM 735 C CA . SER A 1 97 ? -9.615 -6.243 23.571 1.00 85.25 97 SER A CA 1
ATOM 736 C C . SER A 1 97 ? -11.097 -6.616 23.612 1.00 85.25 97 SER A C 1
ATOM 738 O O . SER A 1 97 ? -11.488 -7.428 24.442 1.00 85.25 97 SER A O 1
ATOM 740 N N . ASP A 1 98 ? -11.911 -6.097 22.693 1.00 83.06 98 ASP A N 1
ATOM 741 C CA . ASP A 1 98 ? -13.323 -6.477 22.572 1.00 83.06 98 ASP A CA 1
ATOM 742 C C . ASP A 1 98 ? -13.506 -7.963 22.197 1.00 83.06 98 ASP A C 1
ATOM 744 O O . ASP A 1 98 ? -14.261 -8.692 22.835 1.00 83.06 98 ASP A O 1
ATOM 748 N N . ILE A 1 99 ? -12.705 -8.468 21.253 1.00 85.00 99 ILE A N 1
ATOM 749 C CA . ILE A 1 99 ? -12.665 -9.896 20.890 1.00 85.00 99 ILE A CA 1
ATOM 750 C C . ILE A 1 99 ? -12.215 -10.786 22.065 1.00 85.00 99 ILE A C 1
ATOM 752 O O . ILE A 1 99 ? -12.565 -11.962 22.124 1.00 85.00 99 ILE A O 1
ATOM 756 N N . GLN A 1 100 ? -11.376 -10.279 22.971 1.00 82.56 100 GLN A N 1
ATOM 757 C CA . GLN A 1 100 ? -10.936 -11.026 24.155 1.00 82.56 100 GLN A CA 1
ATOM 758 C C . GLN A 1 100 ? -12.001 -11.064 25.255 1.00 82.56 100 GLN A C 1
ATOM 760 O O . GLN A 1 100 ? -12.093 -12.063 25.966 1.00 82.56 100 GLN A O 1
ATOM 765 N N . GLU A 1 101 ? -12.782 -9.995 25.401 1.00 80.88 101 GLU A N 1
ATOM 766 C CA . GLU A 1 101 ? -13.855 -9.892 26.394 1.00 80.88 101 GLU A CA 1
ATOM 767 C C . GLU A 1 101 ? -15.102 -10.687 25.977 1.00 80.88 101 GLU A C 1
ATOM 769 O O . GLU A 1 101 ? -15.768 -11.287 26.825 1.00 80.88 101 GLU A O 1
ATOM 774 N N . ASN A 1 102 ? -15.379 -10.765 24.673 1.00 74.44 102 ASN A N 1
ATOM 775 C CA . ASN A 1 102 ? -16.531 -11.477 24.133 1.00 74.44 102 ASN A CA 1
ATOM 776 C C . ASN A 1 102 ? -16.207 -12.946 23.812 1.00 74.44 102 ASN A C 1
ATOM 778 O O . ASN A 1 102 ? -15.287 -13.263 23.062 1.00 74.44 102 ASN A O 1
ATOM 782 N N . LYS A 1 103 ? -17.008 -13.878 24.350 1.00 65.44 103 LYS A N 1
ATOM 783 C CA . LYS A 1 103 ? -16.828 -15.329 24.121 1.00 65.44 103 LYS A CA 1
ATOM 784 C C . LYS A 1 103 ? -17.156 -15.766 22.690 1.00 65.44 103 LYS A C 1
ATOM 786 O O . LYS A 1 103 ? -16.617 -16.767 22.224 1.00 65.44 103 LYS A O 1
ATOM 791 N N . THR A 1 104 ? -18.046 -15.047 22.013 1.00 68.38 104 THR A N 1
ATOM 792 C CA . THR A 1 104 ? -18.464 -15.312 20.633 1.00 68.38 104 THR A CA 1
ATOM 793 C C . THR A 1 104 ? -17.983 -14.181 19.744 1.00 68.38 104 THR A C 1
ATOM 795 O O . THR A 1 104 ? -18.372 -13.032 19.937 1.00 68.38 104 THR A O 1
ATOM 798 N N . VAL A 1 105 ? -17.129 -14.507 18.777 1.00 73.81 105 VAL A N 1
ATOM 799 C CA . VAL A 1 105 ? -16.589 -13.523 17.839 1.00 73.81 105 VAL A CA 1
ATOM 800 C C . VAL A 1 105 ? -17.503 -13.454 16.623 1.00 73.81 105 VAL A C 1
ATOM 802 O O . VAL A 1 105 ? -17.584 -14.409 15.852 1.00 73.81 105 VAL A O 1
ATOM 805 N N . GLU A 1 106 ? -18.197 -12.333 16.456 1.00 76.50 106 GLU A N 1
ATOM 806 C CA . GLU A 1 106 ? -19.002 -12.082 15.262 1.00 76.50 106 GLU A CA 1
ATOM 807 C C . GLU A 1 106 ? -18.108 -11.818 14.041 1.00 76.50 106 GLU A C 1
ATOM 809 O O . GLU A 1 106 ? -17.083 -11.136 14.138 1.00 76.50 106 GLU A O 1
ATOM 814 N N . SER A 1 107 ? -18.521 -12.316 12.869 1.00 76.31 107 SER A N 1
ATOM 815 C CA . SER A 1 107 ? -17.793 -12.124 11.601 1.00 76.31 107 SER A CA 1
ATOM 816 C C . SER A 1 107 ? -17.532 -10.643 11.304 1.00 76.31 107 SER A C 1
ATOM 818 O O . SER A 1 107 ? -16.428 -10.284 10.909 1.00 76.31 107 SER A O 1
ATOM 820 N N . GLY A 1 108 ? -18.502 -9.766 11.593 1.00 83.50 108 GLY A N 1
ATOM 821 C CA . GLY A 1 108 ? -18.383 -8.330 11.319 1.00 83.50 108 GLY A CA 1
ATOM 822 C C . GLY A 1 108 ? -17.249 -7.638 12.085 1.00 83.50 108 GLY A C 1
ATOM 823 O O . GLY A 1 108 ? -16.624 -6.710 11.565 1.00 83.50 108 GLY A O 1
ATOM 824 N N . ILE A 1 109 ? -16.916 -8.113 13.291 1.00 84.75 109 ILE A N 1
ATOM 825 C CA . ILE A 1 109 ? -15.795 -7.577 14.079 1.00 84.75 109 ILE A CA 1
ATOM 826 C C . ILE A 1 109 ? -14.460 -7.986 13.438 1.00 84.75 109 ILE A C 1
ATOM 828 O O . ILE A 1 109 ? -13.539 -7.171 13.344 1.00 84.75 109 ILE A O 1
ATOM 832 N N . LEU A 1 110 ? -14.359 -9.225 12.944 1.00 87.31 110 LEU A N 1
ATOM 833 C CA . LEU A 1 110 ? -13.174 -9.715 12.230 1.00 87.31 110 LEU A CA 1
ATOM 834 C C . LEU A 1 110 ? -12.982 -9.010 10.885 1.00 87.31 110 LEU A C 1
ATOM 836 O O . LEU A 1 110 ? -11.851 -8.666 10.539 1.00 87.31 110 LEU A O 1
ATOM 840 N N . ASP A 1 111 ? -14.070 -8.739 10.166 1.00 86.88 111 ASP A N 1
ATOM 841 C CA . ASP A 1 111 ? -14.044 -7.969 8.919 1.00 86.88 111 ASP A CA 1
ATOM 842 C C . ASP A 1 111 ? -13.569 -6.535 9.166 1.00 86.88 111 ASP A C 1
ATOM 844 O O . ASP A 1 111 ? -12.707 -6.023 8.449 1.00 86.88 111 ASP A O 1
ATOM 848 N N . THR A 1 112 ? -14.054 -5.909 10.241 1.00 87.94 112 THR A N 1
ATOM 849 C CA . THR A 1 112 ? -13.607 -4.575 10.663 1.00 87.94 112 THR A CA 1
ATOM 850 C C . THR A 1 112 ? -12.120 -4.575 11.024 1.00 87.94 112 THR A C 1
ATOM 852 O O . THR A 1 112 ? -11.371 -3.705 10.574 1.00 87.94 112 THR A O 1
ATOM 855 N N . LEU A 1 113 ? -11.663 -5.571 11.791 1.00 90.50 113 LEU A N 1
ATOM 856 C CA . LEU A 1 113 ? -10.253 -5.728 12.146 1.00 90.50 113 LEU A CA 1
ATOM 857 C C . LEU A 1 113 ? -9.375 -5.866 10.897 1.00 90.50 113 LEU A C 1
ATOM 859 O O . LEU A 1 113 ? -8.368 -5.168 10.771 1.00 90.50 113 LEU A O 1
ATOM 863 N N . TYR A 1 114 ? -9.761 -6.743 9.971 1.00 89.25 114 TYR A N 1
ATOM 864 C CA . TYR A 1 114 ? -9.043 -6.950 8.719 1.00 89.25 114 TYR A CA 1
ATOM 865 C C . TYR A 1 114 ? -9.001 -5.672 7.870 1.00 89.25 114 TYR A C 1
ATOM 867 O O . TYR A 1 114 ? -7.925 -5.270 7.422 1.00 89.25 114 TYR A O 1
ATOM 875 N N . SER A 1 115 ? -10.133 -4.973 7.742 1.00 89.56 115 SER A N 1
ATOM 876 C CA . SER A 1 115 ? -10.236 -3.695 7.028 1.00 89.56 115 SER A CA 1
ATOM 877 C C . SER A 1 115 ? -9.274 -2.640 7.588 1.00 89.56 115 SER A C 1
ATOM 879 O O . SER A 1 115 ? -8.599 -1.944 6.830 1.00 89.56 115 SER A O 1
ATOM 881 N N . ILE A 1 116 ? -9.129 -2.550 8.913 1.00 89.19 116 ILE A N 1
ATOM 882 C CA . ILE A 1 116 ? -8.199 -1.603 9.548 1.00 89.19 116 ILE A CA 1
ATOM 883 C C . ILE A 1 116 ? -6.743 -1.945 9.223 1.00 89.19 116 ILE A C 1
ATOM 885 O O . ILE A 1 116 ? -5.962 -1.035 8.946 1.00 89.19 116 ILE A O 1
ATOM 889 N N . PHE A 1 117 ? -6.369 -3.229 9.196 1.00 91.06 117 PHE A N 1
ATOM 890 C CA . PHE A 1 117 ? -5.034 -3.635 8.745 1.00 91.06 117 PHE A CA 1
ATOM 891 C C . PHE A 1 117 ? -4.791 -3.300 7.267 1.00 91.06 117 PHE A C 1
ATOM 893 O O . PHE A 1 117 ? -3.699 -2.847 6.926 1.00 91.06 117 PHE A O 1
ATOM 900 N N . GLN A 1 118 ? -5.789 -3.479 6.397 1.00 88.31 118 GLN A N 1
ATOM 901 C CA . GLN A 1 118 ? -5.677 -3.103 4.983 1.00 88.31 118 GLN A CA 1
ATOM 902 C C . GLN A 1 118 ? -5.505 -1.590 4.813 1.00 88.31 118 GLN A C 1
ATOM 904 O O . GLN A 1 118 ? -4.601 -1.148 4.107 1.00 88.31 118 GLN A O 1
ATOM 909 N N . LYS A 1 119 ? -6.311 -0.780 5.512 1.00 86.50 119 LYS A N 1
ATOM 910 C CA . LYS A 1 119 ? -6.174 0.687 5.513 1.00 86.50 119 LYS A CA 1
ATOM 911 C C . LYS A 1 119 ? -4.795 1.122 6.021 1.00 86.50 119 LYS A C 1
ATOM 913 O O . LYS A 1 119 ? -4.155 1.973 5.406 1.00 86.50 119 LYS A O 1
ATOM 918 N N . ALA A 1 120 ? -4.309 0.489 7.091 1.00 88.19 120 ALA A N 1
ATOM 919 C CA . ALA A 1 120 ? -2.980 0.722 7.646 1.00 88.19 120 ALA A CA 1
ATOM 920 C C . ALA A 1 120 ? -1.877 0.447 6.612 1.00 88.19 120 ALA A C 1
ATOM 922 O O . ALA A 1 120 ? -1.024 1.302 6.381 1.00 88.19 120 ALA A O 1
ATOM 923 N N . LEU A 1 121 ? -1.931 -0.708 5.944 1.00 84.25 121 LEU A N 1
ATOM 924 C CA . LEU A 1 121 ? -0.997 -1.070 4.880 1.00 84.25 121 LEU A CA 1
ATOM 925 C C . LEU A 1 121 ? -1.052 -0.058 3.727 1.00 84.25 121 LEU A C 1
ATOM 927 O O . LEU A 1 121 ? -0.022 0.518 3.389 1.00 84.25 121 LEU A O 1
ATOM 931 N N . ASN A 1 122 ? -2.237 0.246 3.195 1.00 82.31 122 ASN A N 1
ATOM 932 C CA . ASN A 1 122 ? -2.408 1.199 2.093 1.00 82.31 122 ASN A CA 1
ATOM 933 C C . ASN A 1 122 ? -1.855 2.588 2.440 1.00 82.31 122 ASN A C 1
ATOM 935 O O . ASN A 1 122 ? -1.154 3.205 1.635 1.00 82.31 122 ASN A O 1
ATOM 939 N N . ASN A 1 123 ? -2.110 3.072 3.657 1.00 83.44 123 ASN A N 1
ATOM 940 C CA . ASN A 1 123 ? -1.552 4.331 4.140 1.00 83.44 123 ASN A CA 1
ATOM 941 C C . ASN A 1 123 ? -0.020 4.279 4.255 1.00 83.44 123 ASN A C 1
ATOM 943 O O . ASN A 1 123 ? 0.661 5.222 3.847 1.00 83.44 123 ASN A O 1
ATOM 947 N N . ALA A 1 124 ? 0.532 3.171 4.754 1.00 80.00 124 ALA A N 1
ATOM 948 C CA . ALA A 1 124 ? 1.973 2.957 4.833 1.00 80.00 124 ALA A CA 1
ATOM 949 C C . ALA A 1 124 ? 2.646 2.977 3.461 1.00 80.00 124 ALA A C 1
ATOM 951 O O . ALA A 1 124 ? 3.813 3.380 3.350 1.00 80.00 124 ALA A O 1
ATOM 952 N N . VAL A 1 125 ? 1.919 2.555 2.425 1.00 74.88 125 VAL A N 1
ATOM 953 C CA . VAL A 1 125 ? 2.417 2.634 1.062 1.00 74.88 125 VAL A CA 1
ATOM 954 C C . VAL A 1 125 ? 2.310 4.040 0.478 1.00 74.88 125 VAL A C 1
ATOM 956 O O . VAL A 1 125 ? 3.327 4.580 0.041 1.00 74.88 125 VAL A O 1
ATOM 959 N N . LYS A 1 126 ? 1.148 4.697 0.575 1.00 75.31 126 LYS A N 1
ATOM 960 C CA . LYS A 1 126 ? 0.971 6.100 0.147 1.00 75.31 126 LYS A CA 1
ATOM 961 C C . LYS A 1 126 ? 1.964 7.058 0.817 1.00 75.31 126 LYS A C 1
ATOM 963 O O . LYS A 1 126 ? 2.526 7.943 0.181 1.00 75.31 126 LYS A O 1
ATOM 968 N N . SER A 1 127 ? 2.227 6.874 2.112 1.00 73.31 127 SER A N 1
ATOM 969 C CA . SER A 1 127 ? 3.180 7.711 2.853 1.00 73.31 127 SER A CA 1
ATOM 970 C C . SER A 1 127 ? 4.604 7.596 2.300 1.00 73.31 127 SER A C 1
ATOM 972 O O . SER A 1 127 ? 5.336 8.588 2.280 1.00 73.31 127 SER A O 1
ATOM 974 N N . LYS A 1 128 ? 4.999 6.412 1.810 1.00 67.06 128 LYS A N 1
ATOM 975 C CA . LYS A 1 128 ? 6.292 6.242 1.141 1.00 67.06 128 LYS A CA 1
ATOM 976 C C . LYS A 1 128 ? 6.301 6.962 -0.191 1.00 67.06 128 LYS A C 1
ATOM 978 O O . LYS A 1 128 ? 7.212 7.750 -0.382 1.00 67.06 128 LYS A O 1
ATOM 983 N N . THR A 1 129 ? 5.318 6.734 -1.065 1.00 65.19 129 THR A N 1
ATOM 984 C CA . THR A 1 129 ? 5.302 7.343 -2.408 1.00 65.19 129 THR A CA 1
ATOM 985 C C . THR A 1 129 ? 5.372 8.866 -2.341 1.00 65.19 129 THR A C 1
ATOM 987 O O . THR A 1 129 ? 6.144 9.477 -3.077 1.00 65.19 129 THR A O 1
ATOM 990 N N . ALA A 1 130 ? 4.660 9.471 -1.387 1.00 66.88 130 ALA A N 1
ATOM 991 C CA . ALA A 1 130 ? 4.700 10.908 -1.133 1.00 66.88 130 ALA A CA 1
ATOM 992 C C . ALA A 1 130 ? 6.065 11.395 -0.604 1.00 66.88 130 ALA A C 1
ATOM 994 O O . ALA A 1 130 ? 6.609 12.371 -1.117 1.00 66.88 130 ALA A O 1
ATOM 995 N N . SER A 1 131 ? 6.644 10.703 0.387 1.00 63.81 131 SER A N 1
ATOM 996 C CA . SER A 1 131 ? 7.990 11.001 0.920 1.00 63.81 131 SER A CA 1
ATOM 997 C C . SER A 1 131 ? 9.066 10.909 -0.165 1.00 63.81 131 SER A C 1
ATOM 999 O O . SER A 1 131 ? 10.038 11.656 -0.176 1.00 63.81 131 SER A O 1
ATOM 1001 N N . GLU A 1 132 ? 8.855 10.007 -1.111 1.00 61.94 132 GLU A N 1
ATOM 1002 C CA . GLU A 1 132 ? 9.752 9.699 -2.203 1.00 61.94 132 GLU A CA 1
ATOM 1003 C C . GLU A 1 132 ? 9.666 10.673 -3.387 1.00 61.94 132 GLU A C 1
ATOM 1005 O O . GLU A 1 132 ? 10.680 10.896 -4.051 1.00 61.94 132 GLU A O 1
ATOM 1010 N N . ALA A 1 133 ? 8.488 11.243 -3.649 1.00 57.38 133 ALA A N 1
ATOM 1011 C CA . ALA A 1 133 ? 8.272 12.262 -4.675 1.00 57.38 133 ALA A CA 1
ATOM 1012 C C . ALA A 1 133 ? 8.780 13.654 -4.252 1.00 57.38 133 ALA A C 1
ATOM 1014 O O . ALA A 1 133 ? 9.069 14.494 -5.104 1.00 57.38 133 ALA A O 1
ATOM 1015 N N . ALA A 1 134 ? 8.917 13.904 -2.946 1.00 58.38 134 ALA A N 1
ATOM 1016 C CA . ALA A 1 134 ? 9.477 15.140 -2.415 1.00 58.38 134 ALA A CA 1
ATOM 1017 C C . ALA A 1 134 ? 11.004 15.176 -2.633 1.00 58.38 134 ALA A C 1
ATOM 1019 O O . ALA A 1 134 ? 11.776 14.621 -1.851 1.00 58.38 134 ALA A O 1
ATOM 1020 N N . ALA A 1 135 ? 11.436 15.840 -3.709 1.00 45.47 135 ALA A N 1
ATOM 1021 C CA . ALA A 1 135 ? 12.832 15.917 -4.159 1.00 45.47 135 ALA A CA 1
ATOM 1022 C C . ALA A 1 135 ? 13.837 16.457 -3.113 1.00 45.47 135 ALA A C 1
ATOM 1024 O O . ALA A 1 135 ? 15.029 16.190 -3.236 1.00 45.47 135 ALA A O 1
ATOM 1025 N N . ASP A 1 136 ? 13.367 17.153 -2.072 1.00 50.06 136 ASP A N 1
ATOM 1026 C CA . ASP A 1 136 ? 14.203 17.799 -1.048 1.00 50.06 136 ASP A CA 1
ATOM 1027 C C . ASP A 1 136 ? 14.449 16.955 0.217 1.00 50.06 136 ASP A C 1
ATOM 1029 O O . ASP A 1 136 ? 15.129 17.406 1.139 1.00 50.06 136 ASP A O 1
ATOM 1033 N N . GLY A 1 137 ? 13.890 15.741 0.324 1.00 50.47 137 GLY A N 1
ATOM 1034 C CA . GLY A 1 137 ? 14.055 14.903 1.525 1.00 50.47 137 GLY A CA 1
ATOM 1035 C C . GLY A 1 137 ? 13.454 15.499 2.813 1.00 50.47 137 GLY A C 1
ATOM 1036 O O . GLY A 1 137 ? 13.647 14.956 3.900 1.00 50.47 137 GLY A O 1
ATOM 1037 N N . THR A 1 138 ? 12.701 16.597 2.702 1.00 47.72 138 THR A N 1
ATOM 1038 C CA . THR A 1 138 ? 12.042 17.321 3.800 1.00 47.72 138 THR A CA 1
ATOM 1039 C C . THR A 1 138 ? 10.890 16.532 4.422 1.00 47.72 138 THR A C 1
ATOM 1041 O O . THR A 1 138 ? 10.629 16.656 5.618 1.00 47.72 138 THR A O 1
ATOM 1044 N N . LEU A 1 139 ? 10.225 15.668 3.649 1.00 53.16 139 LEU A N 1
ATOM 1045 C CA . LEU A 1 139 ? 9.150 14.798 4.130 1.00 53.16 139 LEU A CA 1
ATOM 1046 C C . LEU A 1 139 ? 9.708 13.453 4.601 1.00 53.16 139 LEU A C 1
ATOM 1048 O O . LEU A 1 139 ? 9.821 12.493 3.839 1.00 53.16 139 LEU A O 1
ATOM 1052 N N . LYS A 1 140 ? 10.023 13.365 5.895 1.00 58.12 140 LYS A N 1
ATOM 1053 C CA . LYS A 1 140 ? 10.328 12.093 6.556 1.00 58.12 140 LYS A CA 1
ATOM 1054 C C . LYS A 1 140 ? 9.055 11.248 6.615 1.00 58.12 140 LYS A C 1
ATOM 1056 O O . LYS A 1 140 ? 8.063 11.662 7.209 1.00 58.12 140 LYS A O 1
ATOM 1061 N N . SER A 1 141 ? 9.076 10.057 6.017 1.00 64.19 141 SER A N 1
ATOM 1062 C CA . SER A 1 141 ? 7.930 9.145 6.089 1.00 64.19 141 SER A CA 1
ATOM 1063 C C . SER A 1 141 ? 7.515 8.882 7.540 1.00 64.19 141 SER A C 1
ATOM 1065 O O . SER A 1 141 ? 8.338 8.508 8.374 1.00 64.19 141 SER A O 1
ATOM 1067 N N . MET A 1 142 ? 6.208 8.955 7.787 1.00 71.94 142 MET A N 1
ATOM 1068 C CA . MET A 1 142 ? 5.587 8.782 9.105 1.00 71.94 142 MET A CA 1
ATOM 1069 C C . MET A 1 142 ? 5.706 7.351 9.644 1.00 71.94 142 MET A C 1
ATOM 1071 O O . MET A 1 142 ? 5.692 7.135 10.852 1.00 71.94 142 MET A O 1
ATOM 1075 N N . TRP A 1 143 ? 5.844 6.373 8.750 1.00 79.81 143 TRP A N 1
ATOM 1076 C CA . TRP A 1 143 ? 5.994 4.963 9.093 1.00 79.81 143 TRP A CA 1
ATOM 1077 C C . TRP A 1 143 ? 7.456 4.602 9.349 1.00 79.81 143 TRP A C 1
ATOM 1079 O O . TRP A 1 143 ? 8.291 4.708 8.447 1.00 79.81 143 TRP A O 1
ATOM 1089 N N . SER A 1 144 ? 7.770 4.162 10.568 1.00 79.44 144 SER A N 1
ATOM 1090 C CA . SER A 1 144 ? 9.094 3.640 10.903 1.00 79.44 144 SER A CA 1
ATOM 1091 C C . SER A 1 144 ? 9.206 2.157 10.555 1.00 79.44 144 SER A C 1
ATOM 1093 O O . SER A 1 144 ? 8.219 1.449 10.373 1.00 79.44 144 SER A O 1
ATOM 1095 N N . THR A 1 145 ? 10.437 1.669 10.503 1.00 76.25 145 THR A N 1
ATOM 1096 C CA . THR A 1 145 ? 10.746 0.244 10.383 1.00 76.25 145 THR A CA 1
ATOM 1097 C C . THR A 1 145 ? 10.096 -0.610 11.479 1.00 76.25 145 THR A C 1
ATOM 1099 O O . THR A 1 145 ? 9.684 -1.739 11.209 1.00 76.25 145 THR A O 1
ATOM 1102 N N . ASP A 1 146 ? 9.984 -0.067 12.691 1.00 77.94 146 ASP A N 1
ATOM 1103 C CA . ASP A 1 146 ? 9.383 -0.749 13.839 1.00 77.94 146 ASP A CA 1
ATOM 1104 C C . ASP A 1 146 ? 7.862 -0.860 13.699 1.00 77.94 146 ASP A C 1
ATOM 1106 O O . ASP A 1 146 ? 7.273 -1.835 14.163 1.00 77.94 146 ASP A O 1
ATOM 1110 N N . GLU A 1 147 ? 7.221 0.089 13.001 1.00 85.38 147 GLU A N 1
ATOM 1111 C CA . GLU A 1 147 ? 5.801 -0.021 12.656 1.00 85.38 147 GLU A CA 1
ATOM 1112 C C . GLU A 1 147 ? 5.557 -1.271 11.814 1.00 85.38 147 GLU A C 1
ATOM 1114 O O . GLU A 1 147 ? 4.741 -2.114 12.181 1.00 85.38 147 GLU A O 1
ATOM 1119 N N . TYR A 1 148 ? 6.300 -1.442 10.718 1.00 83.38 148 TYR A N 1
ATOM 1120 C CA . TYR A 1 148 ? 6.118 -2.595 9.832 1.00 83.38 148 TYR A CA 1
ATOM 1121 C C . TYR A 1 148 ? 6.304 -3.924 10.565 1.00 83.38 148 TYR A C 1
ATOM 1123 O O . TYR A 1 148 ? 5.505 -4.841 10.376 1.00 83.38 148 TYR A O 1
ATOM 1131 N N . ASP A 1 149 ? 7.311 -4.014 11.439 1.00 79.50 149 ASP A N 1
ATOM 1132 C CA . ASP A 1 149 ? 7.541 -5.208 12.253 1.00 79.50 149 ASP A CA 1
ATOM 1133 C C . ASP A 1 149 ? 6.380 -5.455 13.228 1.00 79.50 149 ASP A C 1
ATOM 1135 O O . ASP A 1 149 ? 5.885 -6.578 13.334 1.00 79.50 149 ASP A O 1
ATOM 1139 N N . TRP A 1 150 ? 5.865 -4.405 13.877 1.00 90.12 150 TRP A N 1
ATOM 1140 C CA . TRP A 1 150 ? 4.704 -4.525 14.755 1.00 90.12 150 TRP A CA 1
ATOM 1141 C C . TRP A 1 150 ? 3.474 -5.045 13.998 1.00 90.12 150 TRP A C 1
ATOM 1143 O O . TRP A 1 150 ? 2.871 -6.034 14.423 1.00 90.12 150 TRP A O 1
ATOM 1153 N N . PHE A 1 151 ? 3.106 -4.434 12.868 1.00 91.00 151 PHE A N 1
ATOM 1154 C CA . PHE A 1 151 ? 1.923 -4.843 12.099 1.00 91.00 151 PHE A CA 1
ATOM 1155 C C . PHE A 1 151 ? 2.098 -6.245 11.488 1.00 91.00 151 PHE A C 1
ATOM 1157 O O . PHE A 1 151 ? 1.158 -7.045 11.512 1.00 91.00 151 PHE A O 1
ATOM 1164 N N . SER A 1 152 ? 3.295 -6.588 10.999 1.00 86.19 152 SER A N 1
ATOM 1165 C CA . SER A 1 152 ? 3.597 -7.921 10.455 1.00 86.19 152 SER A CA 1
ATOM 1166 C C . SER A 1 152 ? 3.500 -9.012 11.527 1.00 86.19 152 SER A C 1
ATOM 1168 O O . SER A 1 152 ? 2.836 -10.028 11.329 1.00 86.19 152 SER A O 1
ATOM 1170 N N . ARG A 1 153 ? 4.085 -8.792 12.712 1.00 85.94 153 ARG A N 1
ATOM 1171 C CA . ARG A 1 153 ? 3.992 -9.752 13.823 1.00 85.94 153 ARG A CA 1
ATOM 1172 C C . ARG A 1 153 ? 2.561 -9.921 14.318 1.00 85.94 153 ARG A C 1
ATOM 1174 O O . ARG A 1 153 ? 2.140 -11.042 14.591 1.00 85.94 153 ARG A O 1
ATOM 1181 N N . ASN A 1 154 ? 1.803 -8.829 14.432 1.00 89.38 154 ASN A N 1
ATOM 1182 C CA . ASN A 1 154 ? 0.417 -8.906 14.894 1.00 89.38 154 ASN A CA 1
ATOM 1183 C C . ASN A 1 154 ? -0.476 -9.636 13.887 1.00 89.38 154 ASN A C 1
ATOM 1185 O O . ASN A 1 154 ? -1.236 -10.508 14.294 1.00 89.38 154 ASN A O 1
ATOM 1189 N N . SER A 1 155 ? -0.346 -9.356 12.589 1.00 88.44 155 SER A N 1
ATOM 1190 C CA . SER A 1 155 ? -1.081 -10.097 11.554 1.00 88.44 155 SER A CA 1
ATOM 1191 C C . SER A 1 155 ? -0.703 -11.584 11.531 1.00 88.44 155 SER A C 1
ATOM 1193 O O . SER A 1 155 ? -1.592 -12.427 11.485 1.00 88.44 155 SER A O 1
ATOM 1195 N N . TYR A 1 156 ? 0.575 -11.941 11.697 1.00 83.69 156 TYR A N 1
ATOM 1196 C CA . TYR A 1 156 ? 0.985 -13.344 11.846 1.00 83.69 156 TYR A CA 1
ATOM 1197 C C . TYR A 1 156 ? 0.326 -14.030 13.053 1.00 83.69 156 TYR A C 1
ATOM 1199 O O . TYR A 1 156 ? -0.258 -15.107 12.924 1.00 83.69 156 TYR A O 1
ATOM 1207 N N . ASN A 1 157 ? 0.365 -13.388 14.224 1.00 88.31 157 ASN A N 1
ATOM 1208 C CA . ASN A 1 157 ? -0.260 -13.925 15.434 1.00 88.31 157 ASN A CA 1
ATOM 1209 C C . ASN A 1 157 ? -1.779 -14.096 15.263 1.00 88.31 157 ASN A C 1
ATOM 1211 O O . ASN A 1 157 ? -2.351 -15.065 15.761 1.00 88.31 157 ASN A O 1
ATOM 1215 N N . LEU A 1 158 ? -2.432 -13.185 14.534 1.00 87.50 158 LEU A N 1
ATOM 1216 C CA . LEU A 1 158 ? -3.854 -13.291 14.206 1.00 87.50 158 LEU A CA 1
ATOM 1217 C C . LEU A 1 158 ? -4.140 -14.422 13.221 1.00 87.50 158 LEU A C 1
ATOM 1219 O O . LEU A 1 158 ? -5.130 -15.122 13.403 1.00 87.50 158 LEU A O 1
ATOM 1223 N N . ALA A 1 159 ? -3.267 -14.659 12.241 1.00 79.94 159 ALA A N 1
ATOM 1224 C CA . ALA A 1 159 ? -3.388 -15.804 11.345 1.00 79.94 159 ALA A CA 1
ATOM 1225 C C . ALA A 1 159 ? -3.327 -17.129 12.124 1.00 79.94 159 ALA A C 1
ATOM 1227 O O . ALA A 1 159 ? -4.174 -17.998 11.928 1.00 79.94 159 ALA A O 1
ATOM 1228 N N . LEU A 1 160 ? -2.390 -17.255 13.073 1.00 81.06 160 LEU A N 1
ATOM 1229 C CA . LEU A 1 160 ? -2.300 -18.427 13.952 1.00 81.06 160 LEU A CA 1
ATOM 1230 C C . LEU A 1 160 ? -3.543 -18.595 14.831 1.00 81.06 160 LEU A C 1
ATOM 1232 O O . LEU A 1 160 ? -4.057 -19.704 14.968 1.00 81.06 160 LEU A O 1
ATOM 1236 N N . ARG A 1 161 ? -4.055 -17.498 15.401 1.00 84.75 161 ARG A N 1
ATOM 1237 C CA . ARG A 1 161 ? -5.291 -17.525 16.195 1.00 84.75 161 ARG A CA 1
ATOM 1238 C C . ARG A 1 161 ? -6.494 -17.931 15.344 1.00 84.75 161 ARG A C 1
ATOM 1240 O O . ARG A 1 161 ? -7.334 -18.700 15.807 1.00 84.75 161 ARG A O 1
ATOM 1247 N N . ALA A 1 162 ? -6.557 -17.455 14.102 1.00 80.81 162 ALA A N 1
ATOM 1248 C CA . ALA A 1 162 ? -7.628 -17.780 13.177 1.00 80.81 162 ALA A CA 1
ATOM 1249 C C . ALA A 1 162 ? -7.665 -19.275 12.842 1.00 80.81 162 ALA A C 1
ATOM 1251 O O . ALA A 1 162 ? -8.746 -19.847 12.819 1.00 80.81 162 ALA A O 1
ATOM 1252 N N . LEU A 1 163 ? -6.506 -19.927 12.685 1.00 79.19 163 LEU A N 1
ATOM 1253 C CA . LEU A 1 163 ? -6.427 -21.380 12.465 1.00 79.19 163 LEU A CA 1
ATOM 1254 C C . LEU A 1 163 ? -7.059 -22.207 13.595 1.00 79.19 163 LEU A C 1
ATOM 1256 O O . LEU A 1 163 ? -7.487 -23.332 13.357 1.00 79.19 163 LEU A O 1
ATOM 1260 N N . GLN A 1 164 ? -7.084 -21.676 14.818 1.00 79.50 164 GLN A N 1
ATOM 1261 C CA . GLN A 1 164 ? -7.575 -22.392 15.998 1.00 79.50 164 GLN A CA 1
ATOM 1262 C C . GLN A 1 164 ? -9.019 -22.039 16.357 1.00 79.50 164 GLN A C 1
ATOM 1264 O O . GLN A 1 164 ? -9.738 -22.877 16.898 1.00 79.50 164 GLN A O 1
ATOM 1269 N N . HIS A 1 165 ? -9.429 -20.791 16.117 1.00 79.50 165 HIS A N 1
ATOM 1270 C CA . HIS A 1 165 ? -10.625 -20.236 16.752 1.00 79.50 165 HIS A CA 1
ATOM 1271 C C . HIS A 1 165 ? -11.573 -19.495 15.810 1.00 79.50 165 HIS A C 1
ATOM 1273 O O . HIS A 1 165 ? -12.696 -19.212 16.225 1.00 79.50 165 HIS A O 1
ATOM 1279 N N . TRP A 1 166 ? -11.164 -19.158 14.583 1.00 84.31 166 TRP A N 1
ATOM 1280 C CA . TRP A 1 166 ? -11.971 -18.352 13.657 1.00 84.31 166 TRP A CA 1
ATOM 1281 C C . TRP A 1 166 ? -12.187 -19.077 12.324 1.00 84.31 166 TRP A C 1
ATOM 1283 O O . TRP A 1 166 ? -11.542 -20.090 12.052 1.00 84.31 166 TRP A O 1
ATOM 1293 N N . PRO A 1 167 ? -13.085 -18.576 11.459 1.00 80.38 167 PRO A N 1
ATOM 1294 C CA . PRO A 1 167 ? -13.222 -19.113 10.115 1.00 80.38 167 PRO A CA 1
ATOM 1295 C C . PRO A 1 167 ? -11.887 -19.092 9.342 1.00 80.38 167 PRO A C 1
ATOM 1297 O O . PRO A 1 167 ? -11.147 -18.103 9.410 1.00 80.38 167 PRO A O 1
ATOM 1300 N N . PRO A 1 168 ? -11.582 -20.141 8.558 1.00 78.19 168 PRO A N 1
ATOM 1301 C CA . PRO A 1 168 ? -10.271 -20.331 7.929 1.00 78.19 168 PRO A CA 1
ATOM 1302 C C . PRO A 1 168 ? -9.899 -19.233 6.923 1.00 78.19 168 PRO A C 1
ATOM 1304 O O . PRO A 1 168 ? -8.715 -18.968 6.715 1.00 78.19 168 PRO A O 1
ATOM 1307 N N . GLN A 1 169 ? -10.884 -18.537 6.347 1.00 81.62 169 GLN A N 1
ATOM 1308 C CA . GLN A 1 169 ? -10.657 -17.375 5.479 1.00 81.62 169 GLN A CA 1
ATOM 1309 C C . GLN A 1 169 ? -9.798 -16.294 6.153 1.00 81.62 169 GLN A C 1
ATOM 1311 O O . GLN A 1 169 ? -8.923 -15.710 5.517 1.00 81.62 169 GLN A O 1
ATOM 1316 N N . TYR A 1 170 ? -9.965 -16.085 7.464 1.00 80.81 170 TYR A N 1
ATOM 1317 C CA . TYR A 1 170 ? -9.197 -15.081 8.197 1.00 80.81 170 TYR A CA 1
ATOM 1318 C C . TYR A 1 170 ? -7.739 -15.497 8.393 1.00 80.81 170 TYR A C 1
ATOM 1320 O O . TYR A 1 170 ? -6.863 -14.635 8.411 1.00 80.81 170 TYR A O 1
ATOM 1328 N N . ALA A 1 171 ? -7.445 -16.800 8.470 1.00 79.25 171 ALA A N 1
ATOM 1329 C CA . ALA A 1 171 ? -6.065 -17.274 8.497 1.00 79.25 171 ALA A CA 1
ATOM 1330 C C . ALA A 1 171 ? -5.340 -16.903 7.196 1.00 79.25 171 ALA A C 1
ATOM 1332 O O . ALA A 1 171 ? -4.234 -16.363 7.242 1.00 79.25 171 ALA A O 1
ATOM 1333 N N . LEU A 1 172 ? -5.996 -17.102 6.046 1.00 76.81 172 LEU A N 1
ATOM 1334 C CA . LEU A 1 172 ? -5.462 -16.692 4.748 1.00 76.81 172 LEU A CA 1
ATOM 1335 C C . LEU A 1 172 ? -5.282 -15.169 4.681 1.00 76.81 172 LEU A C 1
ATOM 1337 O O . LEU A 1 172 ? -4.174 -14.700 4.430 1.00 76.81 172 LEU A O 1
ATOM 1341 N N . HIS A 1 173 ? -6.329 -14.407 4.987 1.00 84.69 173 HIS A N 1
ATOM 1342 C CA . HIS A 1 173 ? -6.318 -12.943 4.964 1.00 84.69 173 HIS A CA 1
ATOM 1343 C C . HIS A 1 173 ? -5.189 -12.337 5.814 1.00 84.69 173 HIS A C 1
ATOM 1345 O O . HIS A 1 173 ? -4.410 -11.510 5.334 1.00 84.69 173 HIS A O 1
ATOM 1351 N N . PHE A 1 174 ? -5.052 -12.767 7.071 1.00 83.06 174 PHE A N 1
ATOM 1352 C CA . PHE A 1 174 ? -4.005 -12.256 7.955 1.00 83.06 174 PHE A CA 1
ATOM 1353 C C . PHE A 1 174 ? -2.607 -12.765 7.576 1.00 83.06 174 PHE A C 1
ATOM 1355 O O . PHE A 1 174 ? -1.631 -12.033 7.745 1.00 83.06 174 PHE A O 1
ATOM 1362 N N . SER A 1 175 ? -2.488 -13.971 7.007 1.00 73.69 175 SER A N 1
ATOM 1363 C CA . SER A 1 175 ? -1.206 -14.463 6.482 1.00 73.69 175 SER A CA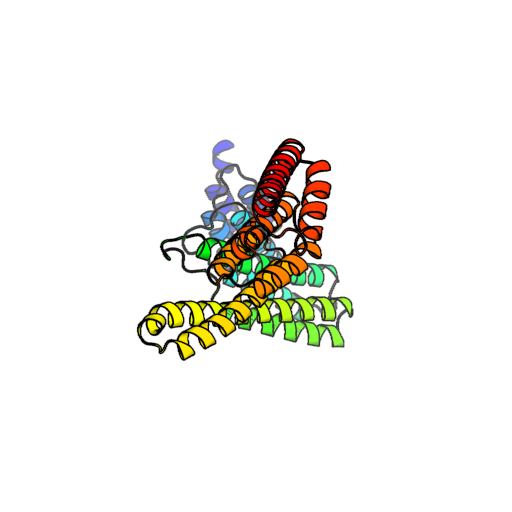 1
ATOM 1364 C C . SER A 1 175 ? -0.716 -13.634 5.289 1.00 73.69 175 SER A C 1
ATOM 1366 O O . SER A 1 175 ? 0.457 -13.262 5.244 1.00 73.69 175 SER A O 1
ATOM 1368 N N . GLN A 1 176 ? -1.619 -13.255 4.379 1.00 79.44 176 GLN A N 1
ATOM 1369 C CA . GLN A 1 176 ? -1.317 -12.385 3.242 1.00 79.44 176 GLN A CA 1
ATOM 1370 C C . GLN A 1 176 ? -0.874 -10.998 3.710 1.00 79.44 176 GLN A C 1
ATOM 1372 O O . GLN A 1 176 ? 0.177 -10.523 3.281 1.00 79.44 176 GLN A O 1
ATOM 1377 N N . LEU A 1 177 ? -1.602 -10.396 4.660 1.00 83.50 177 LEU A N 1
ATOM 1378 C CA . LEU A 1 177 ? -1.207 -9.127 5.280 1.00 83.50 177 LEU A CA 1
ATOM 1379 C C . LEU A 1 177 ? 0.186 -9.203 5.908 1.00 83.50 177 LEU A C 1
ATOM 1381 O O . LEU A 1 177 ? 0.995 -8.300 5.714 1.00 83.50 177 LEU A O 1
ATOM 1385 N N . CYS A 1 178 ? 0.489 -10.279 6.641 1.00 82.38 178 CYS A N 1
ATOM 1386 C CA . CYS A 1 178 ? 1.802 -10.470 7.256 1.00 82.38 178 CYS A CA 1
ATOM 1387 C C . CYS A 1 178 ? 2.922 -10.465 6.213 1.00 82.38 178 CYS A C 1
ATOM 1389 O O . CYS A 1 178 ? 3.935 -9.788 6.415 1.00 82.38 178 CYS A O 1
ATOM 1391 N N . VAL A 1 179 ? 2.746 -11.210 5.117 1.00 76.00 179 VAL A N 1
ATOM 1392 C CA . VAL A 1 179 ? 3.715 -11.274 4.013 1.00 76.00 179 VAL A CA 1
ATOM 1393 C C . VAL A 1 179 ? 3.860 -9.909 3.348 1.00 76.00 179 VAL A C 1
ATOM 1395 O O . VAL A 1 179 ? 4.978 -9.441 3.170 1.00 76.00 179 VAL A O 1
ATOM 1398 N N . GLN A 1 180 ? 2.753 -9.233 3.049 1.00 78.81 180 GLN A N 1
ATOM 1399 C CA . GLN A 1 180 ? 2.750 -7.903 2.439 1.00 78.81 180 GLN A CA 1
ATOM 1400 C C . GLN A 1 180 ? 3.473 -6.861 3.303 1.00 78.81 180 GLN A C 1
ATOM 1402 O O . GLN A 1 180 ? 4.379 -6.179 2.825 1.00 78.81 180 GLN A O 1
ATOM 1407 N N . LEU A 1 181 ? 3.131 -6.779 4.591 1.00 79.12 181 LEU A N 1
ATOM 1408 C CA . LEU A 1 181 ? 3.758 -5.864 5.549 1.00 79.12 181 LEU A CA 1
ATOM 1409 C C . LEU A 1 181 ? 5.250 -6.155 5.736 1.00 79.12 181 LEU A C 1
ATOM 1411 O O . LEU A 1 181 ? 6.043 -5.219 5.842 1.00 79.12 181 LEU A O 1
ATOM 1415 N N . ARG A 1 182 ? 5.637 -7.437 5.749 1.00 76.75 182 ARG A N 1
ATOM 1416 C CA . ARG A 1 182 ? 7.037 -7.866 5.849 1.00 76.75 182 ARG A CA 1
ATOM 1417 C C . ARG A 1 182 ? 7.816 -7.510 4.594 1.00 76.75 182 ARG A C 1
ATOM 1419 O O . ARG A 1 182 ? 8.802 -6.796 4.698 1.00 76.75 182 ARG A O 1
ATOM 1426 N N . ASN A 1 183 ? 7.349 -7.944 3.425 1.00 69.38 183 ASN A N 1
ATOM 1427 C CA . ASN A 1 183 ? 8.002 -7.675 2.146 1.00 69.38 183 ASN A CA 1
ATOM 1428 C C . ASN A 1 183 ? 8.184 -6.176 1.940 1.00 69.38 183 ASN A C 1
ATOM 1430 O O . ASN A 1 183 ? 9.247 -5.728 1.526 1.00 69.38 183 ASN A O 1
ATOM 1434 N N . TYR A 1 184 ? 7.169 -5.389 2.285 1.00 67.50 184 TYR A N 1
ATOM 1435 C CA . TYR A 1 184 ? 7.233 -3.947 2.166 1.00 67.50 184 TYR A CA 1
ATOM 1436 C C . TYR A 1 184 ? 8.164 -3.300 3.203 1.00 67.50 184 TYR A C 1
ATOM 1438 O O . TYR A 1 184 ? 8.961 -2.430 2.850 1.00 67.50 184 TYR A O 1
ATOM 1446 N N . GLY A 1 185 ? 8.122 -3.740 4.464 1.00 65.31 185 GLY A N 1
ATOM 1447 C CA . GLY A 1 185 ? 9.047 -3.289 5.506 1.00 65.31 185 GLY A CA 1
ATOM 1448 C C . GLY A 1 185 ? 10.509 -3.636 5.202 1.00 65.31 185 GLY A C 1
ATOM 1449 O O . GLY A 1 185 ? 11.396 -2.806 5.409 1.00 65.31 185 GLY A O 1
ATOM 1450 N N . ASP A 1 186 ? 10.760 -4.828 4.666 1.00 66.00 186 ASP A N 1
ATOM 1451 C CA . ASP A 1 186 ? 12.087 -5.318 4.292 1.00 66.00 186 ASP A CA 1
ATOM 1452 C C . ASP A 1 186 ? 12.591 -4.636 3.020 1.00 66.00 186 ASP A C 1
ATOM 1454 O O . ASP A 1 186 ? 13.702 -4.111 3.024 1.00 66.00 186 ASP A O 1
ATOM 1458 N N . ALA A 1 187 ? 11.759 -4.520 1.977 1.00 61.59 187 ALA A N 1
ATOM 1459 C CA . ALA A 1 187 ? 12.079 -3.722 0.797 1.00 61.59 187 ALA A CA 1
ATOM 1460 C C . ALA A 1 187 ? 12.423 -2.291 1.212 1.00 61.59 187 ALA A C 1
ATOM 1462 O O . ALA A 1 187 ? 13.459 -1.766 0.824 1.00 61.59 187 ALA A O 1
ATOM 1463 N N . ARG A 1 188 ? 11.623 -1.670 2.082 1.00 62.84 188 ARG A N 1
ATOM 1464 C CA . ARG A 1 188 ? 11.877 -0.321 2.589 1.00 62.84 188 ARG A CA 1
ATOM 1465 C C . ARG A 1 188 ? 13.201 -0.209 3.351 1.00 62.84 188 ARG A C 1
ATOM 1467 O O . ARG A 1 188 ? 13.970 0.706 3.062 1.00 62.84 188 ARG A O 1
ATOM 1474 N N . LYS A 1 189 ? 13.479 -1.113 4.297 1.00 63.72 189 LYS A N 1
ATOM 1475 C CA . LYS A 1 189 ? 14.770 -1.180 5.008 1.00 63.72 189 LYS A CA 1
ATOM 1476 C C . LYS A 1 189 ? 15.916 -1.287 4.005 1.00 63.72 189 LYS A C 1
ATOM 1478 O O . LYS A 1 189 ? 16.817 -0.455 4.011 1.00 63.72 189 LYS A O 1
ATOM 1483 N N . SER A 1 190 ? 15.851 -2.273 3.114 1.00 62.09 190 SER A N 1
ATOM 1484 C CA . SER A 1 190 ? 16.890 -2.541 2.129 1.00 62.09 190 SER A CA 1
ATOM 1485 C C . SER A 1 190 ? 17.083 -1.370 1.171 1.00 62.09 190 SER A C 1
ATOM 1487 O O . SER A 1 190 ? 18.219 -0.995 0.933 1.00 62.09 190 SER A O 1
ATOM 1489 N N . ILE A 1 191 ? 16.023 -0.740 0.664 1.00 63.53 191 ILE A N 1
ATOM 1490 C CA . ILE A 1 191 ? 16.104 0.351 -0.319 1.00 63.53 191 ILE A CA 1
ATOM 1491 C C . ILE A 1 191 ? 16.646 1.627 0.313 1.00 63.53 191 ILE A C 1
ATOM 1493 O O . ILE A 1 191 ? 17.523 2.251 -0.276 1.00 63.53 191 ILE A O 1
ATOM 1497 N N . ILE A 1 192 ? 16.182 2.005 1.509 1.00 64.12 192 ILE A N 1
ATOM 1498 C CA . ILE A 1 192 ? 16.692 3.192 2.212 1.00 64.12 192 ILE A CA 1
ATOM 1499 C C . ILE A 1 192 ? 18.166 2.992 2.556 1.00 64.12 192 ILE A C 1
ATOM 1501 O O . ILE A 1 192 ? 19.001 3.809 2.171 1.00 64.12 192 ILE A O 1
ATOM 1505 N N . SER A 1 193 ? 18.507 1.869 3.200 1.00 63.00 193 SER A N 1
ATOM 1506 C CA . SER A 1 193 ? 19.896 1.567 3.543 1.00 63.00 193 SER A CA 1
ATOM 1507 C C . SER A 1 193 ? 20.777 1.519 2.298 1.00 63.00 193 SER A C 1
ATOM 1509 O O . SER A 1 193 ? 21.871 2.071 2.299 1.00 63.00 193 SER A O 1
ATOM 1511 N N . PHE A 1 194 ? 20.304 0.916 1.208 1.00 64.88 194 PHE A N 1
ATOM 1512 C CA . PHE A 1 194 ? 21.091 0.782 -0.010 1.00 64.88 194 PHE A CA 1
ATOM 1513 C C . PHE A 1 194 ? 21.228 2.103 -0.776 1.00 64.88 194 PHE A C 1
ATOM 1515 O O . PHE A 1 194 ? 22.322 2.388 -1.254 1.00 64.88 194 PHE A O 1
ATOM 1522 N N . ARG A 1 195 ? 20.184 2.943 -0.853 1.00 67.19 195 ARG A N 1
ATOM 1523 C CA . ARG A 1 195 ? 20.255 4.297 -1.438 1.00 67.19 195 ARG A CA 1
ATOM 1524 C C . ARG A 1 195 ? 21.245 5.173 -0.663 1.00 67.19 195 ARG A C 1
ATOM 1526 O O . ARG A 1 195 ? 22.122 5.775 -1.274 1.00 67.19 195 ARG A O 1
ATOM 1533 N N . GLU A 1 196 ? 21.179 5.176 0.668 1.00 67.94 196 GLU A N 1
ATOM 1534 C CA . GLU A 1 196 ? 22.097 5.946 1.522 1.00 67.94 196 GLU A CA 1
ATOM 1535 C C . GLU A 1 196 ? 23.549 5.458 1.436 1.00 67.94 196 GLU A C 1
ATOM 1537 O O . GLU A 1 196 ? 24.482 6.263 1.374 1.00 67.94 196 GLU A O 1
ATOM 1542 N N . ILE A 1 197 ? 23.752 4.138 1.435 1.00 66.38 197 ILE A N 1
ATOM 1543 C CA . ILE A 1 197 ? 25.069 3.515 1.270 1.00 66.38 197 ILE A CA 1
ATOM 1544 C C . ILE A 1 197 ? 25.613 3.828 -0.124 1.00 66.38 197 ILE A C 1
ATOM 1546 O O . ILE A 1 197 ? 26.783 4.183 -0.234 1.00 66.38 197 ILE A O 1
ATOM 1550 N N . ARG A 1 198 ? 24.782 3.772 -1.176 1.00 64.69 198 ARG A N 1
ATOM 1551 C CA . ARG A 1 198 ? 25.189 4.102 -2.547 1.00 64.69 198 ARG A CA 1
ATOM 1552 C C . ARG A 1 198 ? 25.718 5.521 -2.635 1.00 64.69 198 ARG A C 1
ATOM 1554 O O . ARG A 1 198 ? 26.853 5.693 -3.048 1.00 64.69 198 ARG A O 1
ATOM 1561 N N . GLU A 1 199 ? 24.945 6.517 -2.216 1.00 67.44 199 GLU A N 1
ATOM 1562 C CA . GLU A 1 199 ? 25.368 7.921 -2.321 1.00 67.44 199 GLU A CA 1
ATOM 1563 C C . GLU A 1 199 ? 26.698 8.176 -1.586 1.00 67.44 199 GLU A C 1
ATOM 1565 O O . GLU A 1 199 ? 27.548 8.926 -2.060 1.00 67.44 199 GLU A O 1
ATOM 1570 N N . LYS A 1 200 ? 26.937 7.485 -0.462 1.00 69.56 200 LYS A N 1
ATOM 1571 C CA . LYS A 1 200 ? 28.162 7.641 0.342 1.00 69.56 200 LYS A CA 1
ATOM 1572 C C . LYS A 1 200 ? 29.366 6.848 -0.180 1.00 69.56 200 LYS A C 1
ATOM 1574 O O . LYS A 1 200 ? 30.503 7.298 -0.023 1.00 69.56 200 LYS A O 1
ATOM 1579 N N . LEU A 1 201 ? 29.152 5.655 -0.738 1.00 64.12 201 LEU A N 1
ATOM 1580 C CA . LEU A 1 201 ? 30.221 4.718 -1.120 1.00 64.12 201 LEU A CA 1
ATOM 1581 C C . LEU A 1 201 ? 30.487 4.661 -2.623 1.00 64.12 201 LEU A C 1
ATOM 1583 O O . LEU A 1 201 ? 31.605 4.324 -3.001 1.00 64.12 201 LEU A O 1
ATOM 1587 N N . HIS A 1 202 ? 29.532 5.032 -3.479 1.00 65.44 202 HIS A N 1
ATOM 1588 C CA . HIS A 1 202 ? 29.694 5.025 -4.936 1.00 65.44 202 HIS A CA 1
ATOM 1589 C C . HIS A 1 202 ? 30.989 5.704 -5.418 1.00 65.44 202 HIS A C 1
ATOM 1591 O O . HIS A 1 202 ? 31.680 5.096 -6.232 1.00 65.44 202 HIS A O 1
ATOM 1597 N N . PRO A 1 203 ? 31.409 6.888 -4.921 1.00 67.00 203 PRO A N 1
ATOM 1598 C CA . PRO A 1 203 ? 32.660 7.506 -5.378 1.00 67.00 203 PRO A CA 1
ATOM 1599 C C . PRO A 1 203 ? 33.934 6.819 -4.854 1.00 67.00 203 PRO A C 1
ATOM 1601 O O . PRO A 1 203 ? 35.028 7.134 -5.310 1.00 67.00 203 PRO A O 1
ATOM 1604 N N . ARG A 1 204 ? 33.820 5.909 -3.879 1.00 69.88 204 ARG A N 1
ATOM 1605 C CA . ARG A 1 204 ? 34.952 5.270 -3.181 1.00 69.88 204 ARG A CA 1
ATOM 1606 C C . ARG A 1 204 ? 35.188 3.816 -3.589 1.00 69.88 204 ARG A C 1
ATOM 1608 O O . ARG A 1 204 ? 36.181 3.226 -3.173 1.00 69.88 204 ARG A O 1
ATOM 1615 N N . LEU A 1 205 ? 34.272 3.225 -4.350 1.00 70.56 205 LEU A N 1
ATOM 1616 C CA . LEU A 1 205 ? 34.321 1.819 -4.745 1.00 70.56 205 LEU A CA 1
ATOM 1617 C C . LEU A 1 205 ? 35.090 1.627 -6.055 1.00 70.56 205 LEU A C 1
ATOM 1619 O O . LEU A 1 205 ? 35.044 2.479 -6.939 1.00 70.56 205 LEU A O 1
ATOM 1623 N N . THR A 1 206 ? 35.749 0.476 -6.199 1.00 78.88 206 THR A N 1
ATOM 1624 C CA . THR A 1 206 ? 36.340 0.043 -7.474 1.00 78.88 206 THR A CA 1
ATOM 1625 C C . THR A 1 206 ? 35.258 -0.209 -8.523 1.00 78.88 206 THR A C 1
ATOM 1627 O O . THR A 1 206 ? 34.128 -0.549 -8.176 1.00 78.88 206 THR A O 1
ATOM 1630 N N . GLU A 1 207 ? 35.602 -0.107 -9.807 1.00 78.69 207 GLU A N 1
ATOM 1631 C CA . GLU A 1 207 ? 34.662 -0.292 -10.926 1.00 78.69 207 GLU A CA 1
ATOM 1632 C C . GLU A 1 207 ? 33.911 -1.639 -10.861 1.00 78.69 207 GLU A C 1
ATOM 1634 O O . GLU A 1 207 ? 32.692 -1.686 -11.023 1.00 78.69 207 GLU A O 1
ATOM 1639 N N . GLN A 1 208 ? 34.604 -2.727 -10.502 1.00 79.00 208 GLN A N 1
ATOM 1640 C CA . GLN A 1 208 ? 33.983 -4.043 -10.298 1.00 79.00 208 GLN A CA 1
ATOM 1641 C C . GLN A 1 208 ? 32.979 -4.042 -9.135 1.00 79.00 208 GLN A C 1
ATOM 1643 O O . GLN A 1 208 ? 31.871 -4.554 -9.271 1.00 79.00 208 GLN A O 1
ATOM 1648 N N . SER A 1 209 ? 33.333 -3.419 -8.008 1.00 71.62 209 SER A N 1
ATOM 1649 C CA . SER A 1 209 ? 32.441 -3.322 -6.845 1.00 71.62 209 SER A CA 1
ATOM 1650 C C . SER A 1 209 ? 31.221 -2.447 -7.136 1.00 71.62 209 SER A C 1
ATOM 1652 O O . SER A 1 209 ? 30.127 -2.747 -6.665 1.00 71.62 209 SER A O 1
ATOM 1654 N N . GLN A 1 210 ? 31.385 -1.383 -7.930 1.00 71.94 210 GLN A N 1
ATOM 1655 C CA . GLN A 1 210 ? 30.277 -0.539 -8.383 1.00 71.94 210 GLN A CA 1
ATOM 1656 C C . GLN A 1 210 ? 29.311 -1.326 -9.275 1.00 71.94 210 GLN A C 1
ATOM 1658 O O . GLN A 1 210 ? 28.097 -1.230 -9.097 1.00 71.94 210 GLN A O 1
ATOM 1663 N N . LYS A 1 211 ? 29.840 -2.147 -10.191 1.00 76.94 211 LYS A N 1
ATOM 1664 C CA . LYS A 1 211 ? 29.036 -3.003 -11.067 1.00 76.94 211 LYS A CA 1
ATOM 1665 C C . LYS A 1 211 ? 28.253 -4.056 -10.278 1.00 76.94 211 LYS A C 1
ATOM 1667 O O . LYS A 1 211 ? 27.042 -4.163 -10.459 1.00 76.94 211 LYS A O 1
ATOM 1672 N N . ASP A 1 212 ? 28.907 -4.763 -9.357 1.00 76.31 212 ASP A N 1
ATOM 1673 C CA . ASP A 1 212 ? 28.259 -5.773 -8.507 1.00 76.31 212 ASP A CA 1
ATOM 1674 C C . ASP A 1 212 ? 27.168 -5.157 -7.618 1.00 76.31 212 ASP A C 1
ATOM 1676 O O . ASP A 1 212 ? 26.097 -5.736 -7.416 1.00 76.31 212 ASP A O 1
ATOM 1680 N N . PHE A 1 213 ? 27.417 -3.953 -7.100 1.00 74.06 213 PHE A N 1
ATOM 1681 C CA . PHE A 1 213 ? 26.436 -3.199 -6.330 1.00 74.06 213 PHE A CA 1
ATOM 1682 C C . PHE A 1 213 ? 25.253 -2.758 -7.209 1.00 74.06 213 PHE A C 1
ATOM 1684 O O . PHE A 1 213 ? 24.100 -2.897 -6.805 1.00 74.06 213 PHE A O 1
ATOM 1691 N N . GLY A 1 214 ? 25.510 -2.307 -8.440 1.00 78.25 214 GLY A N 1
ATOM 1692 C CA . GLY A 1 214 ? 24.473 -1.966 -9.416 1.00 78.25 214 GLY A CA 1
ATOM 1693 C C . GLY A 1 214 ? 23.537 -3.135 -9.740 1.00 78.25 214 GLY A C 1
ATOM 1694 O O . GLY A 1 214 ? 22.320 -2.962 -9.717 1.00 78.25 214 GLY A O 1
ATOM 1695 N N . GLU A 1 215 ? 24.079 -4.337 -9.952 1.00 80.56 215 GLU A N 1
ATOM 1696 C CA . GLU A 1 215 ? 23.284 -5.556 -10.189 1.00 80.56 215 GLU A CA 1
ATOM 1697 C C . GLU A 1 215 ? 22.372 -5.893 -9.001 1.00 80.56 215 GLU A C 1
ATOM 1699 O O . GLU A 1 215 ? 21.176 -6.154 -9.164 1.00 80.56 215 GLU A O 1
ATOM 1704 N N . ARG A 1 216 ? 22.906 -5.824 -7.774 1.00 80.38 216 ARG A N 1
ATOM 1705 C CA . ARG A 1 216 ? 22.105 -6.043 -6.557 1.00 80.38 216 ARG A CA 1
ATOM 1706 C C . ARG A 1 216 ? 21.002 -4.998 -6.412 1.00 80.38 216 ARG A C 1
ATOM 1708 O O . ARG A 1 216 ? 19.892 -5.339 -6.005 1.00 80.38 216 ARG A O 1
ATOM 1715 N N . TYR A 1 217 ? 21.284 -3.750 -6.780 1.00 80.94 217 TYR A N 1
ATOM 1716 C CA . TYR A 1 217 ? 20.295 -2.680 -6.744 1.00 80.94 217 TYR A CA 1
ATOM 1717 C C . TYR A 1 217 ? 19.167 -2.876 -7.751 1.00 80.94 217 TYR A C 1
ATOM 1719 O O . TYR A 1 217 ? 18.003 -2.706 -7.408 1.00 80.94 217 TYR A O 1
ATOM 1727 N N . LEU A 1 218 ? 19.496 -3.275 -8.980 1.00 82.50 218 LEU A N 1
ATOM 1728 C CA . LEU A 1 218 ? 18.506 -3.604 -10.005 1.00 82.50 218 LEU A CA 1
ATOM 1729 C C . LEU A 1 218 ? 17.589 -4.745 -9.565 1.00 82.50 218 LEU A C 1
ATOM 1731 O O . LEU A 1 218 ? 16.376 -4.698 -9.795 1.00 82.50 218 LEU A O 1
ATOM 1735 N N . GLY A 1 219 ? 18.162 -5.746 -8.892 1.00 80.75 219 GLY A N 1
ATOM 1736 C CA . GLY A 1 219 ? 17.397 -6.776 -8.206 1.00 80.75 219 GLY A CA 1
ATOM 1737 C C . GLY A 1 219 ? 16.417 -6.155 -7.214 1.00 80.75 219 GLY A C 1
ATOM 1738 O O . GLY A 1 219 ? 15.220 -6.408 -7.303 1.00 80.75 219 GLY A O 1
ATOM 1739 N N . LEU A 1 220 ? 16.896 -5.299 -6.315 1.00 79.81 220 LEU A N 1
ATOM 1740 C CA . LEU A 1 220 ? 16.071 -4.660 -5.292 1.00 79.81 220 LEU A CA 1
ATOM 1741 C C . LEU A 1 220 ? 14.931 -3.802 -5.874 1.00 79.81 220 LEU A C 1
ATOM 1743 O O . LEU A 1 220 ? 13.797 -3.937 -5.425 1.00 79.81 220 LEU A O 1
ATOM 1747 N N . LEU A 1 221 ? 15.197 -2.999 -6.909 1.00 82.69 221 LEU A N 1
ATOM 1748 C CA . LEU A 1 221 ? 14.176 -2.206 -7.609 1.00 82.69 221 LEU A CA 1
ATOM 1749 C C . LEU A 1 221 ? 13.114 -3.081 -8.289 1.00 82.69 221 LEU A C 1
ATOM 1751 O O . LEU A 1 221 ? 11.944 -2.713 -8.332 1.00 82.69 221 LEU A O 1
ATOM 1755 N N . SER A 1 222 ? 13.498 -4.254 -8.805 1.00 84.81 222 SER A N 1
ATOM 1756 C CA . SER A 1 222 ? 12.531 -5.199 -9.383 1.00 84.81 222 SER A CA 1
ATOM 1757 C C . SER A 1 222 ? 11.565 -5.729 -8.318 1.00 84.81 222 SER A C 1
ATOM 1759 O O . SER A 1 222 ? 10.365 -5.787 -8.563 1.00 84.81 222 SER A O 1
ATOM 1761 N N . HIS A 1 223 ? 12.077 -6.070 -7.129 1.00 79.38 223 HIS A N 1
ATOM 1762 C CA . HIS A 1 223 ? 11.241 -6.499 -6.000 1.00 79.38 223 HIS A CA 1
ATOM 1763 C C . HIS A 1 223 ? 10.391 -5.345 -5.451 1.00 79.38 223 HIS A C 1
ATOM 1765 O O . HIS A 1 223 ? 9.262 -5.558 -5.020 1.00 79.38 223 HIS A O 1
ATOM 1771 N N . GLU A 1 224 ? 10.908 -4.113 -5.479 1.00 76.31 224 GLU A N 1
ATOM 1772 C CA . GLU A 1 224 ? 10.132 -2.920 -5.134 1.00 76.31 224 GLU A CA 1
ATOM 1773 C C . GLU A 1 224 ? 8.939 -2.741 -6.075 1.00 76.31 224 GLU A C 1
ATOM 1775 O O . GLU A 1 224 ? 7.822 -2.532 -5.606 1.00 76.31 224 GLU A O 1
ATOM 1780 N N . PHE A 1 225 ? 9.163 -2.865 -7.387 1.00 85.62 225 PHE A N 1
ATOM 1781 C CA . PHE A 1 225 ? 8.100 -2.778 -8.385 1.00 85.62 225 PHE A CA 1
ATOM 1782 C C . PHE A 1 225 ? 7.027 -3.845 -8.151 1.00 85.62 225 PHE A C 1
ATOM 1784 O O . PHE A 1 225 ? 5.840 -3.531 -8.114 1.00 85.62 225 PHE A O 1
ATOM 1791 N N . GLU A 1 226 ? 7.448 -5.095 -7.953 1.00 82.56 226 GLU A N 1
ATOM 1792 C CA . GLU A 1 226 ? 6.564 -6.225 -7.655 1.00 82.56 226 GLU A CA 1
ATOM 1793 C C . GLU A 1 226 ? 5.728 -5.979 -6.394 1.00 82.56 226 GLU A C 1
ATOM 1795 O O . GLU A 1 226 ? 4.511 -6.167 -6.405 1.00 82.56 226 GLU A O 1
ATOM 1800 N N . ALA A 1 227 ? 6.353 -5.481 -5.323 1.00 72.62 227 ALA A N 1
ATOM 1801 C CA . ALA A 1 227 ? 5.646 -5.111 -4.106 1.00 72.62 227 ALA A CA 1
ATOM 1802 C C . ALA A 1 227 ? 4.626 -3.990 -4.361 1.00 72.62 227 ALA A C 1
ATOM 1804 O O . ALA A 1 227 ? 3.494 -4.091 -3.901 1.00 72.62 227 ALA A O 1
ATOM 1805 N N . CYS A 1 228 ? 4.985 -2.947 -5.115 1.00 76.94 228 CYS A N 1
ATOM 1806 C CA . CYS A 1 228 ? 4.058 -1.869 -5.462 1.00 76.94 228 CYS A CA 1
ATOM 1807 C C . CYS A 1 228 ? 2.863 -2.369 -6.287 1.00 76.94 228 CYS A C 1
ATOM 1809 O O . CYS A 1 228 ? 1.741 -1.957 -6.010 1.00 76.94 228 CYS A O 1
ATOM 1811 N N . VAL A 1 229 ? 3.076 -3.282 -7.240 1.00 79.69 229 VAL A N 1
ATOM 1812 C CA . VAL A 1 229 ? 1.995 -3.912 -8.018 1.00 79.69 229 VAL A CA 1
ATOM 1813 C C . VAL A 1 229 ? 1.061 -4.723 -7.117 1.00 79.69 229 VAL A C 1
ATOM 1815 O O . VAL A 1 229 ? -0.150 -4.535 -7.172 1.00 79.69 229 VAL A O 1
ATOM 1818 N N . HIS A 1 230 ? 1.603 -5.583 -6.250 1.00 73.94 230 HIS A N 1
ATOM 1819 C CA . HIS A 1 230 ? 0.799 -6.404 -5.333 1.00 73.94 230 HIS A CA 1
ATOM 1820 C C . HIS A 1 230 ? 0.026 -5.604 -4.282 1.00 73.94 230 HIS A C 1
ATOM 1822 O O . HIS A 1 230 ? -0.945 -6.109 -3.722 1.00 73.94 230 HIS A O 1
ATOM 1828 N N . LEU A 1 231 ? 0.489 -4.396 -3.976 1.00 63.72 231 LEU A N 1
ATOM 1829 C CA . LEU A 1 231 ? -0.122 -3.487 -3.009 1.00 63.72 231 LEU A CA 1
ATOM 1830 C C . LEU A 1 231 ? -0.999 -2.424 -3.680 1.00 63.72 231 LEU A C 1
ATOM 1832 O O . LEU A 1 231 ? -1.437 -1.498 -3.005 1.00 63.72 231 LEU A O 1
ATOM 1836 N N . GLU A 1 232 ? -1.215 -2.534 -4.994 1.00 72.00 232 GLU A N 1
ATOM 1837 C CA . GLU A 1 232 ? -2.004 -1.595 -5.796 1.00 72.00 232 GLU A CA 1
ATOM 1838 C C . GLU A 1 232 ? -1.533 -0.136 -5.679 1.00 72.00 232 GLU A C 1
ATOM 1840 O O . GLU A 1 232 ? -2.310 0.819 -5.714 1.00 72.00 232 GLU A O 1
ATOM 1845 N N . VAL A 1 233 ? -0.223 0.056 -5.539 1.00 69.31 233 VAL A N 1
ATOM 1846 C CA . VAL A 1 233 ? 0.391 1.380 -5.434 1.00 69.31 233 VAL A CA 1
ATOM 1847 C C . VAL A 1 233 ? 0.972 1.764 -6.772 1.00 69.31 233 VAL A C 1
ATOM 1849 O O . VAL A 1 233 ? 2.158 1.620 -7.073 1.00 69.31 233 VAL A O 1
ATOM 1852 N N . TRP A 1 234 ? 0.064 2.277 -7.581 1.00 82.19 234 TRP A N 1
ATOM 1853 C CA . TRP A 1 234 ? 0.286 2.580 -8.981 1.00 82.19 234 TRP A CA 1
ATOM 1854 C C . TRP A 1 234 ? 1.177 3.812 -9.182 1.00 82.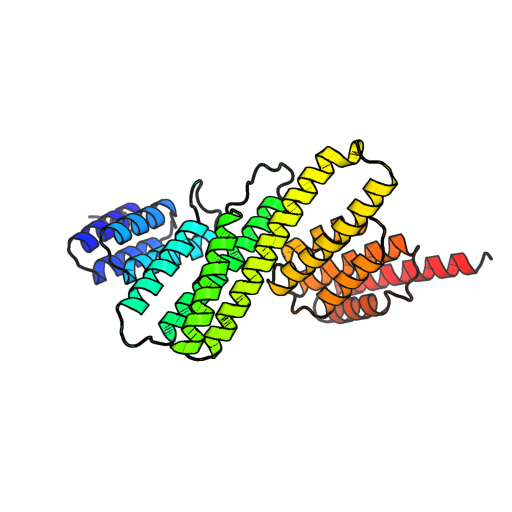19 234 TRP A C 1
ATOM 1856 O O . TRP A 1 234 ? 2.009 3.832 -10.088 1.00 82.19 234 TRP A O 1
ATOM 1866 N N . ASP A 1 235 ? 1.072 4.802 -8.295 1.00 78.06 235 ASP A N 1
ATOM 1867 C CA . ASP A 1 235 ? 1.736 6.107 -8.419 1.00 78.06 235 ASP A CA 1
ATOM 1868 C C . ASP A 1 235 ? 3.271 6.015 -8.330 1.00 78.06 235 ASP A C 1
ATOM 1870 O O . ASP A 1 235 ? 3.988 6.852 -8.874 1.00 78.06 235 ASP A O 1
ATOM 1874 N N . ALA A 1 236 ? 3.794 4.980 -7.661 1.00 76.25 236 ALA A N 1
ATOM 1875 C CA . ALA A 1 236 ? 5.233 4.744 -7.519 1.00 76.25 236 ALA A CA 1
ATOM 1876 C C . ALA A 1 236 ? 5.875 4.112 -8.760 1.00 76.25 236 ALA A C 1
ATOM 1878 O O . ALA A 1 236 ? 7.082 4.250 -8.979 1.00 76.25 236 ALA A O 1
ATOM 1879 N N . LEU A 1 237 ? 5.086 3.394 -9.562 1.00 86.75 237 LEU A N 1
ATOM 1880 C CA . LEU A 1 237 ? 5.597 2.550 -10.640 1.00 86.75 237 LEU A CA 1
ATOM 1881 C C . LEU A 1 237 ? 6.402 3.328 -11.698 1.00 86.75 237 LEU A C 1
ATOM 1883 O O . LEU A 1 237 ? 7.481 2.850 -12.059 1.00 86.75 237 LEU A O 1
ATOM 1887 N N . PRO A 1 238 ? 5.974 4.522 -12.170 1.00 88.12 238 PRO A N 1
ATOM 1888 C CA . PRO A 1 238 ? 6.741 5.287 -13.154 1.00 88.12 238 PRO A CA 1
ATOM 1889 C C . PRO A 1 238 ? 8.149 5.642 -12.666 1.00 88.12 238 PRO A C 1
ATOM 1891 O O . PRO A 1 238 ? 9.116 5.476 -13.408 1.00 88.12 238 PRO A O 1
ATOM 1894 N N . ARG A 1 239 ? 8.283 6.045 -11.397 1.00 85.12 239 ARG A N 1
ATOM 1895 C CA . ARG A 1 239 ? 9.576 6.394 -10.794 1.00 85.12 239 ARG A CA 1
ATOM 1896 C C . ARG A 1 239 ? 10.522 5.193 -10.763 1.00 85.12 239 ARG A C 1
ATOM 1898 O O . ARG A 1 239 ? 11.701 5.329 -11.086 1.00 85.12 239 ARG A O 1
ATOM 1905 N N . ILE A 1 240 ? 10.024 4.020 -10.370 1.00 86.69 240 ILE A N 1
ATOM 1906 C CA . ILE A 1 240 ? 10.847 2.805 -10.305 1.00 86.69 240 ILE A CA 1
ATOM 1907 C C . ILE A 1 240 ? 11.347 2.439 -11.710 1.00 86.69 240 ILE A C 1
ATOM 1909 O O . ILE A 1 240 ? 12.525 2.127 -11.879 1.00 86.69 240 ILE A O 1
ATOM 1913 N N . VAL A 1 241 ? 10.487 2.553 -12.730 1.00 92.12 241 VAL A N 1
ATOM 1914 C CA . VAL A 1 241 ? 10.873 2.347 -14.137 1.00 92.12 241 VAL A CA 1
ATOM 1915 C C . VAL A 1 241 ? 11.986 3.306 -14.556 1.00 92.12 241 VAL A C 1
ATOM 1917 O O . VAL A 1 241 ? 12.978 2.861 -15.137 1.00 92.12 241 VAL A O 1
ATOM 1920 N N . GLU A 1 242 ? 11.863 4.595 -14.239 1.00 89.75 242 GLU A N 1
ATOM 1921 C CA . GLU A 1 242 ? 12.901 5.588 -14.536 1.00 89.75 242 GLU A CA 1
ATOM 1922 C C . GLU A 1 242 ? 14.225 5.262 -13.840 1.00 89.75 242 GLU A C 1
ATOM 1924 O O . GLU A 1 242 ? 15.294 5.380 -14.441 1.00 89.75 242 GLU A O 1
ATOM 1929 N N . GLU A 1 243 ? 14.177 4.833 -12.578 1.00 86.69 243 GLU A N 1
ATOM 1930 C CA . GLU A 1 243 ? 15.374 4.495 -11.814 1.00 86.69 243 GLU A CA 1
ATOM 1931 C C . GLU A 1 243 ? 16.079 3.249 -12.369 1.00 86.69 243 GLU A C 1
ATOM 1933 O O . GLU A 1 243 ? 17.30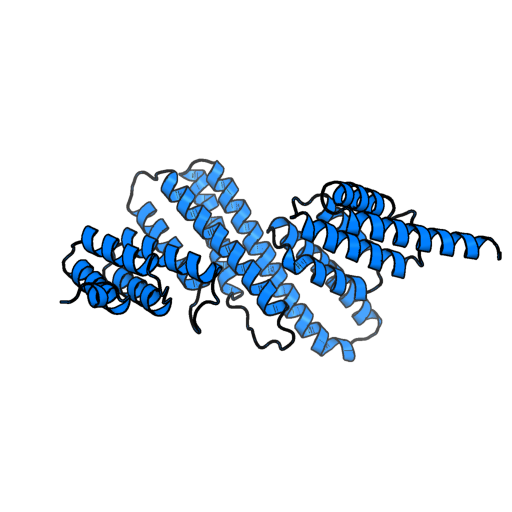1 3.260 -12.531 1.00 86.69 243 GLU A O 1
ATOM 1938 N N . VAL A 1 244 ? 15.322 2.216 -12.743 1.00 90.12 244 VAL A N 1
ATOM 1939 C CA . VAL A 1 244 ? 15.848 1.019 -13.418 1.00 90.12 244 VAL A CA 1
ATOM 1940 C C . VAL A 1 244 ? 16.439 1.371 -14.784 1.00 90.12 244 VAL A C 1
ATOM 1942 O O . VAL A 1 244 ? 17.507 0.874 -15.150 1.00 90.12 244 VAL A O 1
ATOM 1945 N N . ALA A 1 245 ? 15.790 2.263 -15.535 1.00 89.62 245 ALA A N 1
ATOM 1946 C CA . ALA A 1 245 ? 16.234 2.648 -16.870 1.00 89.62 245 ALA A CA 1
ATOM 1947 C C . ALA A 1 245 ? 17.613 3.331 -16.884 1.00 89.62 245 ALA A C 1
ATOM 1949 O O . ALA A 1 245 ? 18.331 3.214 -17.881 1.00 89.62 245 ALA A O 1
ATOM 1950 N N . LYS A 1 246 ? 18.027 3.983 -15.786 1.00 88.38 246 LYS A N 1
ATOM 1951 C CA . LYS A 1 246 ? 19.356 4.619 -15.654 1.00 88.38 246 LYS A CA 1
ATOM 1952 C C . LYS A 1 246 ? 20.517 3.638 -15.824 1.00 88.38 246 LYS A C 1
ATOM 1954 O O . LYS A 1 246 ? 21.598 4.048 -16.230 1.00 88.38 246 LYS A O 1
ATOM 1959 N N . PHE A 1 247 ? 20.297 2.351 -15.562 1.00 87.25 247 PHE A N 1
ATOM 1960 C CA . PHE A 1 247 ? 21.323 1.316 -15.707 1.00 87.25 247 PHE A CA 1
ATOM 1961 C C . PHE A 1 247 ? 21.491 0.822 -17.150 1.00 87.25 247 PHE A C 1
ATOM 1963 O O . PHE A 1 247 ? 22.405 0.048 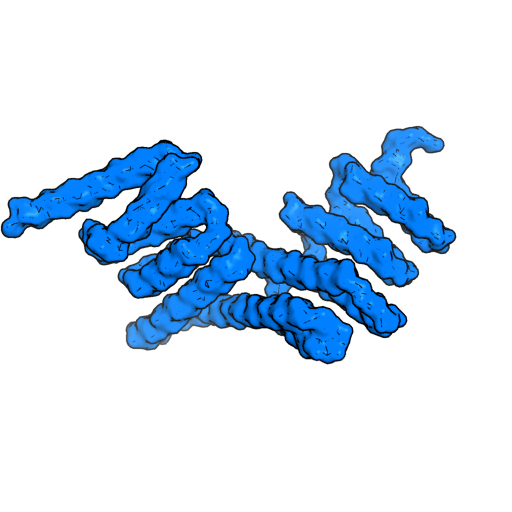-17.426 1.00 87.25 247 PHE A O 1
ATOM 1970 N N . GLY A 1 248 ? 20.610 1.221 -18.076 1.00 85.31 248 GLY A N 1
ATOM 1971 C CA . GLY A 1 248 ? 20.708 0.848 -19.490 1.00 85.31 248 GLY A CA 1
ATOM 1972 C C . GLY A 1 248 ? 20.547 -0.653 -19.769 1.00 85.31 248 GLY A C 1
ATOM 1973 O O . GLY A 1 248 ? 20.897 -1.112 -20.855 1.00 85.31 248 GLY A O 1
ATOM 1974 N N . GLN A 1 249 ? 20.024 -1.429 -18.813 1.00 86.94 249 GLN A N 1
ATOM 1975 C CA . GLN A 1 249 ? 19.832 -2.872 -18.949 1.00 86.94 249 GLN A CA 1
ATOM 1976 C C . GLN A 1 249 ? 18.399 -3.230 -19.347 1.00 86.94 249 GLN A C 1
ATOM 1978 O O . GLN A 1 249 ? 17.429 -2.716 -18.797 1.00 86.94 249 GLN A O 1
ATOM 1983 N N . LEU A 1 250 ? 18.259 -4.183 -20.270 1.00 86.06 250 LEU A N 1
ATOM 1984 C CA . LEU A 1 250 ? 16.952 -4.580 -20.805 1.00 86.06 250 LEU A CA 1
ATOM 1985 C C . LEU A 1 250 ? 16.211 -5.602 -19.952 1.00 86.06 250 LEU A C 1
ATOM 1987 O O . LEU A 1 250 ? 14.986 -5.577 -19.907 1.00 86.06 250 LEU A O 1
ATOM 1991 N N . GLN A 1 251 ? 16.928 -6.534 -19.321 1.00 87.50 251 GLN A N 1
ATOM 1992 C CA . GLN A 1 251 ? 16.288 -7.625 -18.580 1.00 87.50 251 GLN A CA 1
ATOM 1993 C C . GLN A 1 251 ? 15.464 -7.129 -17.380 1.00 87.50 251 GLN A C 1
ATOM 1995 O O . GLN A 1 251 ? 14.320 -7.566 -17.251 1.00 87.50 251 GLN A O 1
ATOM 2000 N N . PRO A 1 252 ? 15.949 -6.175 -16.559 1.00 88.62 252 PRO A N 1
ATOM 2001 C CA . PRO A 1 252 ? 15.146 -5.613 -15.472 1.00 88.62 252 PRO A CA 1
ATOM 2002 C C . PRO A 1 252 ? 13.874 -4.906 -15.967 1.00 88.62 252 PRO A C 1
ATOM 2004 O O . PRO A 1 252 ? 12.792 -5.149 -15.439 1.00 88.62 252 PRO A O 1
ATOM 2007 N N . LEU A 1 253 ? 13.974 -4.107 -17.040 1.00 89.94 253 LEU A N 1
ATOM 2008 C CA . LEU A 1 253 ? 12.815 -3.443 -17.654 1.00 89.94 253 LEU A CA 1
ATOM 2009 C C . LEU A 1 253 ? 11.799 -4.456 -18.202 1.00 89.94 253 LEU A C 1
ATOM 2011 O O . LEU A 1 253 ? 10.597 -4.255 -18.069 1.00 89.94 253 LEU A O 1
ATOM 2015 N N . ARG A 1 254 ? 12.266 -5.569 -18.785 1.00 87.88 254 ARG A N 1
ATOM 2016 C CA . ARG A 1 254 ? 11.402 -6.666 -19.255 1.00 87.88 254 ARG A CA 1
ATOM 2017 C C . ARG A 1 254 ? 10.648 -7.350 -18.141 1.00 87.88 254 ARG A C 1
ATOM 2019 O O . ARG A 1 254 ? 9.443 -7.525 -18.264 1.00 87.88 254 ARG A O 1
ATOM 2026 N N . ARG A 1 255 ? 11.341 -7.680 -17.056 1.00 88.69 255 ARG A N 1
ATOM 2027 C CA . ARG A 1 255 ? 10.719 -8.279 -15.876 1.00 88.69 255 ARG A CA 1
ATOM 2028 C C . ARG A 1 255 ? 9.599 -7.385 -15.338 1.00 88.69 255 ARG A C 1
ATOM 2030 O O . ARG A 1 255 ? 8.492 -7.862 -15.130 1.00 88.69 255 ARG A O 1
ATOM 2037 N N . ILE A 1 256 ? 9.874 -6.090 -15.197 1.00 91.69 256 ILE A N 1
ATOM 2038 C CA . ILE A 1 256 ? 8.893 -5.090 -14.762 1.00 91.69 256 ILE A CA 1
ATOM 2039 C C . ILE A 1 256 ? 7.727 -4.959 -15.758 1.00 91.69 256 ILE A C 1
ATOM 2041 O O . ILE A 1 256 ? 6.567 -4.865 -15.359 1.00 91.69 256 ILE A O 1
ATOM 2045 N N . GLY A 1 257 ? 8.015 -5.004 -17.060 1.00 90.25 257 GLY A N 1
ATOM 2046 C CA . GLY A 1 257 ? 6.991 -5.006 -18.102 1.00 90.25 257 GLY A CA 1
ATOM 2047 C C . GLY A 1 257 ? 6.064 -6.215 -18.042 1.00 90.25 257 GLY A C 1
ATOM 2048 O O . GLY A 1 257 ? 4.860 -6.074 -18.217 1.00 90.25 257 GLY A O 1
ATOM 2049 N N . ASP A 1 258 ? 6.590 -7.396 -17.740 1.00 88.94 258 ASP A N 1
ATOM 2050 C CA . ASP A 1 258 ? 5.760 -8.588 -17.580 1.00 88.94 258 ASP A CA 1
ATOM 2051 C C . ASP A 1 258 ? 4.911 -8.523 -16.299 1.00 88.94 258 ASP A C 1
ATOM 2053 O O . ASP A 1 258 ? 3.757 -8.944 -16.319 1.00 88.94 258 ASP A O 1
ATOM 2057 N N . MET A 1 259 ? 5.425 -7.912 -15.223 1.00 90.25 259 MET A N 1
ATOM 2058 C CA . MET A 1 259 ? 4.661 -7.667 -13.992 1.00 90.25 259 MET A CA 1
ATOM 2059 C C . MET A 1 259 ? 3.454 -6.749 -14.234 1.00 90.25 259 MET A C 1
ATOM 2061 O O . MET A 1 259 ? 2.349 -7.091 -13.825 1.00 90.25 259 MET A O 1
ATOM 2065 N N . ILE A 1 260 ? 3.628 -5.614 -14.930 1.00 91.88 260 ILE A N 1
ATOM 2066 C CA . ILE A 1 260 ? 2.514 -4.676 -15.178 1.00 91.88 260 ILE A CA 1
ATOM 2067 C C . ILE A 1 260 ? 1.470 -5.245 -16.146 1.00 91.88 260 ILE A C 1
ATOM 2069 O O . ILE A 1 260 ? 0.292 -4.926 -16.031 1.00 91.88 260 ILE A O 1
ATOM 2073 N N . LEU A 1 261 ? 1.871 -6.113 -17.082 1.00 88.94 261 LEU A N 1
ATOM 2074 C CA . LEU A 1 261 ? 0.939 -6.775 -18.003 1.00 88.94 261 LEU A CA 1
ATOM 2075 C C . LEU A 1 261 ? -0.011 -7.749 -17.302 1.00 88.94 261 LEU A C 1
ATOM 2077 O O . LEU A 1 261 ? -1.112 -7.973 -17.802 1.00 88.94 261 LEU A O 1
ATOM 2081 N N . CYS A 1 262 ? 0.419 -8.322 -16.180 1.00 87.25 262 CYS A N 1
ATOM 2082 C CA . CYS A 1 262 ? -0.381 -9.227 -15.359 1.00 87.25 262 CYS A CA 1
ATOM 2083 C C . CYS A 1 262 ? -1.130 -8.506 -14.227 1.00 87.25 262 CYS A C 1
ATOM 2085 O O . CYS A 1 262 ? -1.843 -9.161 -13.472 1.00 87.25 262 CYS A O 1
ATOM 2087 N N . ALA A 1 263 ? -0.941 -7.194 -14.073 1.00 86.50 263 ALA A N 1
ATOM 2088 C CA . ALA A 1 263 ? -1.507 -6.415 -12.981 1.00 86.50 263 ALA A CA 1
ATOM 2089 C C . ALA A 1 263 ? -2.872 -5.819 -13.348 1.00 86.50 263 ALA A C 1
ATOM 2091 O O . ALA A 1 263 ? -3.045 -5.279 -14.442 1.00 86.50 263 ALA A O 1
ATOM 2092 N N . ASP A 1 264 ? -3.795 -5.791 -12.385 1.00 85.88 264 ASP A N 1
ATOM 2093 C CA . ASP A 1 264 ? -5.091 -5.108 -12.502 1.00 85.88 264 ASP A CA 1
ATOM 2094 C C . ASP A 1 264 ? -4.966 -3.597 -12.222 1.00 85.88 264 ASP A C 1
ATOM 2096 O O . ASP A 1 264 ? -5.654 -3.013 -11.386 1.00 85.88 264 ASP A O 1
ATOM 2100 N N . ALA A 1 265 ? -4.040 -2.942 -12.924 1.00 85.88 265 ALA A N 1
ATOM 2101 C CA . ALA A 1 265 ? -3.765 -1.520 -12.755 1.00 85.88 265 ALA A CA 1
ATOM 2102 C C . ALA A 1 265 ? -4.867 -0.630 -13.375 1.00 85.88 265 ALA A C 1
ATOM 2104 O O . ALA A 1 265 ? -5.381 -0.944 -14.458 1.00 85.88 265 ALA A O 1
ATOM 2105 N N . PRO A 1 266 ? -5.167 0.547 -12.783 1.00 89.12 266 PRO A N 1
ATOM 2106 C CA . PRO A 1 266 ? -5.988 1.571 -13.417 1.00 89.12 266 PRO A CA 1
ATOM 2107 C C . PRO A 1 266 ? -5.476 1.897 -14.820 1.00 89.12 266 PRO A C 1
ATOM 2109 O O . PRO A 1 266 ? -4.270 2.040 -15.034 1.00 89.12 266 PRO A O 1
ATOM 2112 N N . THR A 1 267 ? -6.389 2.059 -15.782 1.00 85.75 267 THR A N 1
ATOM 2113 C CA . THR A 1 267 ? -6.037 2.199 -17.205 1.00 85.75 267 THR A CA 1
ATOM 2114 C C . THR A 1 267 ? -5.046 3.334 -17.455 1.00 85.75 267 THR A C 1
ATOM 2116 O O . THR A 1 267 ? -4.073 3.140 -18.178 1.00 85.75 267 THR A O 1
ATOM 2119 N N . ALA A 1 268 ? -5.229 4.491 -16.814 1.00 86.25 268 ALA A N 1
ATOM 2120 C CA . ALA A 1 268 ? -4.319 5.626 -16.959 1.00 86.25 268 ALA A CA 1
ATOM 2121 C C . ALA A 1 268 ? -2.874 5.275 -16.553 1.00 86.25 268 ALA A C 1
ATOM 2123 O O . ALA A 1 268 ? -1.934 5.562 -17.300 1.00 86.25 268 ALA A O 1
ATOM 2124 N N . THR A 1 269 ? -2.702 4.602 -15.410 1.00 86.94 269 THR A N 1
ATOM 2125 C CA . THR A 1 269 ? -1.386 4.206 -14.897 1.00 86.94 269 THR A CA 1
ATOM 2126 C C . THR A 1 269 ? -0.775 3.084 -15.719 1.00 86.94 269 THR A C 1
ATOM 2128 O O . THR A 1 269 ? 0.403 3.156 -16.063 1.00 86.94 269 THR A O 1
ATOM 2131 N N . PHE A 1 270 ? -1.573 2.083 -16.100 1.00 89.38 270 PHE A N 1
ATOM 2132 C CA . PHE A 1 270 ? -1.134 1.012 -16.991 1.00 89.38 270 PHE A CA 1
ATOM 2133 C C . PHE A 1 270 ? -0.543 1.577 -18.288 1.00 89.38 270 PHE A C 1
ATOM 2135 O O . PHE A 1 270 ? 0.578 1.232 -18.666 1.00 89.38 270 PHE A O 1
ATOM 2142 N N . LEU A 1 271 ? -1.275 2.488 -18.943 1.00 87.44 271 LEU A N 1
ATOM 2143 C CA . LEU A 1 271 ? -0.837 3.114 -20.188 1.00 87.44 271 LEU A CA 1
ATOM 2144 C C . LEU A 1 271 ? 0.454 3.923 -19.982 1.00 87.44 271 LEU A C 1
ATOM 2146 O O . LEU A 1 271 ? 1.376 3.805 -20.783 1.00 87.44 271 LEU A O 1
ATOM 2150 N N . LEU A 1 272 ? 0.549 4.705 -18.900 1.00 89.00 272 LEU A N 1
ATOM 2151 C CA . LEU A 1 272 ? 1.743 5.493 -18.566 1.00 89.00 272 LEU A CA 1
ATOM 2152 C C . LEU A 1 272 ? 2.986 4.618 -18.350 1.00 89.00 272 LEU A C 1
ATOM 2154 O O . LEU A 1 272 ? 4.032 4.867 -18.948 1.00 89.00 272 LEU A O 1
ATOM 2158 N N . VAL A 1 273 ? 2.876 3.587 -17.513 1.00 91.56 273 VAL A N 1
ATOM 2159 C CA . VAL A 1 273 ? 3.999 2.702 -17.175 1.00 91.56 273 VAL A CA 1
ATOM 2160 C C . VAL A 1 273 ? 4.462 1.921 -18.405 1.00 91.56 273 VAL A C 1
ATOM 2162 O O . VAL A 1 273 ? 5.663 1.852 -18.677 1.00 91.56 273 VAL A O 1
ATOM 2165 N N . LEU A 1 274 ? 3.524 1.366 -19.177 1.00 90.19 274 LEU A N 1
ATOM 2166 C CA . LEU A 1 274 ? 3.841 0.580 -20.368 1.00 90.19 274 LEU A CA 1
ATOM 2167 C C . LEU A 1 274 ? 4.469 1.443 -21.476 1.00 90.19 274 LEU A C 1
ATOM 2169 O O . LEU A 1 274 ? 5.416 1.004 -22.130 1.00 90.19 274 LEU A O 1
ATOM 2173 N N . GLU A 1 275 ? 4.007 2.684 -21.649 1.00 88.25 275 GLU A N 1
ATOM 2174 C CA . GLU A 1 275 ? 4.612 3.648 -22.575 1.00 88.25 275 GLU A CA 1
ATOM 2175 C C . GLU A 1 275 ? 6.040 4.032 -22.152 1.00 88.25 275 GLU A C 1
ATOM 2177 O O . GLU A 1 275 ? 6.958 3.985 -22.977 1.00 88.25 275 GLU A O 1
ATOM 2182 N N . ASN A 1 276 ? 6.270 4.315 -20.864 1.00 90.31 276 ASN A N 1
ATOM 2183 C CA . ASN A 1 276 ? 7.612 4.584 -20.333 1.00 90.31 276 ASN A CA 1
ATOM 2184 C C . ASN A 1 276 ? 8.572 3.415 -20.601 1.00 90.31 276 ASN A C 1
ATOM 2186 O O . ASN A 1 276 ? 9.684 3.619 -21.096 1.00 90.31 276 ASN A O 1
ATOM 2190 N N . LEU A 1 277 ? 8.133 2.182 -20.341 1.00 90.50 277 LEU A N 1
ATOM 2191 C CA . LEU A 1 277 ? 8.920 0.975 -20.599 1.00 90.50 277 LEU A CA 1
ATOM 2192 C C . LEU A 1 277 ? 9.288 0.820 -22.079 1.00 90.50 277 LEU A C 1
ATOM 2194 O O . LEU A 1 277 ? 10.450 0.559 -22.399 1.00 90.50 277 LEU A O 1
ATOM 2198 N N . ILE A 1 278 ? 8.324 1.005 -22.986 1.00 87.69 278 ILE A N 1
ATOM 2199 C CA . ILE A 1 278 ? 8.556 0.951 -24.437 1.00 87.69 278 ILE A CA 1
ATOM 2200 C C . ILE A 1 278 ? 9.590 2.004 -24.846 1.00 87.69 278 ILE A C 1
ATOM 2202 O O . ILE A 1 278 ? 10.563 1.673 -25.528 1.00 87.69 278 ILE A O 1
ATOM 2206 N N . ASN A 1 279 ? 9.431 3.243 -24.379 1.00 87.19 279 ASN A N 1
ATOM 2207 C CA . ASN A 1 279 ? 10.335 4.348 -24.688 1.00 87.19 279 ASN A CA 1
ATOM 2208 C C . ASN A 1 279 ? 11.773 4.070 -24.221 1.00 87.19 279 ASN A C 1
ATOM 2210 O O . ASN A 1 279 ? 12.722 4.289 -24.980 1.00 87.19 279 ASN A O 1
ATOM 2214 N N . HIS A 1 280 ? 11.960 3.543 -23.009 1.00 89.12 280 HIS A N 1
ATOM 2215 C CA . HIS A 1 280 ? 13.288 3.184 -22.503 1.00 89.12 280 HIS A CA 1
ATOM 2216 C C . HIS A 1 280 ? 13.899 1.990 -23.249 1.00 89.12 280 HIS A C 1
ATOM 2218 O O . HIS A 1 280 ? 15.058 2.059 -23.666 1.00 89.12 280 HIS A O 1
ATOM 2224 N N . CYS A 1 281 ? 13.128 0.928 -23.494 1.00 86.50 281 CYS A N 1
ATOM 2225 C CA . CYS A 1 281 ? 13.601 -0.242 -24.235 1.00 86.50 281 CYS A CA 1
ATOM 2226 C C . CYS A 1 281 ? 14.010 0.107 -25.675 1.00 86.50 281 CYS A C 1
ATOM 2228 O O . CYS A 1 281 ? 15.054 -0.351 -26.138 1.00 86.50 281 CYS A O 1
ATOM 2230 N N . LEU A 1 282 ? 13.247 0.963 -26.364 1.00 84.00 282 LEU A N 1
ATOM 2231 C CA . LEU A 1 282 ? 13.579 1.442 -27.711 1.00 84.00 282 LEU A CA 1
ATOM 2232 C C . LEU A 1 282 ? 14.904 2.203 -27.750 1.00 84.00 282 LEU A C 1
ATOM 2234 O O . LEU A 1 282 ? 15.707 1.989 -28.663 1.00 84.00 282 LEU A O 1
ATOM 2238 N N . ARG A 1 283 ? 15.145 3.071 -26.759 1.00 83.88 283 ARG A N 1
ATOM 2239 C CA . ARG A 1 283 ? 16.403 3.821 -26.640 1.00 83.88 283 ARG A CA 1
ATOM 2240 C C . ARG A 1 283 ? 17.591 2.873 -26.461 1.00 83.88 283 ARG A C 1
ATOM 2242 O O . ARG A 1 283 ? 18.591 3.029 -27.158 1.00 83.88 283 ARG A O 1
ATOM 2249 N N . ILE A 1 284 ? 17.460 1.864 -25.598 1.00 83.75 284 ILE A N 1
ATOM 2250 C CA . ILE A 1 284 ? 18.533 0.898 -25.313 1.00 83.75 284 ILE A CA 1
ATOM 2251 C C . ILE A 1 284 ? 18.783 -0.046 -26.506 1.00 83.75 284 ILE A C 1
ATOM 2253 O O . ILE A 1 284 ? 19.928 -0.248 -26.905 1.00 83.75 284 ILE A O 1
ATOM 2257 N N . GLU A 1 285 ? 17.737 -0.592 -27.137 1.00 80.62 285 GLU A N 1
ATOM 2258 C CA . GLU A 1 285 ? 17.868 -1.518 -28.281 1.00 80.62 285 GLU A CA 1
ATOM 2259 C C . GLU A 1 285 ? 18.110 -0.820 -29.629 1.00 80.62 285 GLU A C 1
ATOM 2261 O O . GLU A 1 285 ? 18.040 -1.463 -30.680 1.00 80.62 285 GLU A O 1
ATOM 2266 N N . LYS A 1 286 ? 18.413 0.487 -29.630 1.00 77.38 286 LYS A N 1
ATOM 2267 C CA . LYS A 1 286 ? 18.607 1.296 -30.845 1.00 77.38 286 LYS A CA 1
ATOM 2268 C C . LYS A 1 286 ? 17.450 1.130 -31.843 1.00 77.38 286 LYS A C 1
ATOM 2270 O O . LYS A 1 286 ? 17.693 1.088 -33.049 1.00 77.38 286 LYS A O 1
ATOM 2275 N N . HIS A 1 287 ? 16.213 1.108 -31.347 1.00 67.06 287 HIS A N 1
ATOM 2276 C CA . HIS A 1 287 ? 14.972 1.037 -32.130 1.00 67.06 287 HIS A CA 1
ATOM 2277 C C . HIS A 1 287 ? 14.650 -0.335 -32.759 1.00 67.06 287 HIS A C 1
ATOM 2279 O O . HIS A 1 287 ? 13.905 -0.411 -33.736 1.00 67.06 287 HIS A O 1
ATOM 2285 N N . LYS A 1 288 ? 15.167 -1.445 -32.212 1.00 71.31 288 LYS A N 1
ATOM 2286 C CA . LYS A 1 288 ? 14.675 -2.787 -32.577 1.00 71.31 288 LYS A CA 1
ATOM 2287 C C . LYS A 1 288 ? 13.332 -3.058 -31.895 1.00 71.31 288 LYS A C 1
ATOM 2289 O O . LYS A 1 288 ? 13.246 -3.075 -30.674 1.00 71.31 288 LYS A O 1
ATOM 2294 N N . ILE A 1 289 ? 12.292 -3.284 -32.695 1.00 72.38 289 ILE A N 1
ATOM 2295 C CA . ILE A 1 289 ? 10.909 -3.450 -32.211 1.00 72.38 289 ILE A CA 1
ATOM 2296 C C . ILE A 1 289 ? 10.597 -4.913 -31.849 1.00 72.38 289 ILE A C 1
ATOM 2298 O O . ILE A 1 289 ? 9.694 -5.182 -31.061 1.00 72.38 289 ILE A O 1
ATOM 2302 N N . ASP A 1 290 ? 11.367 -5.864 -32.382 1.00 73.00 290 ASP A N 1
ATOM 2303 C CA . ASP A 1 290 ? 11.022 -7.292 -32.410 1.00 73.00 290 ASP A CA 1
ATOM 2304 C C . ASP A 1 290 ? 10.705 -7.869 -31.012 1.00 73.00 290 ASP A C 1
ATOM 2306 O O . ASP A 1 290 ? 9.812 -8.700 -30.865 1.00 73.00 290 ASP A O 1
ATOM 2310 N N . LYS A 1 291 ? 11.377 -7.378 -29.960 1.00 71.69 291 LYS A N 1
ATOM 2311 C CA . LYS A 1 291 ? 11.222 -7.866 -28.578 1.00 71.69 291 LYS A CA 1
ATOM 2312 C C . LYS A 1 291 ? 10.205 -7.098 -27.728 1.00 71.69 291 LYS A C 1
ATOM 2314 O O . LYS A 1 291 ? 9.883 -7.547 -26.634 1.00 71.69 291 LYS A O 1
ATOM 2319 N N . ILE A 1 292 ? 9.694 -5.968 -28.216 1.00 79.38 292 ILE A N 1
ATOM 2320 C CA . ILE A 1 292 ? 8.693 -5.132 -27.525 1.00 79.38 292 ILE A CA 1
ATOM 2321 C C . ILE A 1 292 ? 7.387 -4.995 -28.319 1.00 79.38 292 ILE A C 1
ATOM 2323 O O . ILE A 1 292 ? 6.438 -4.372 -27.851 1.00 79.38 292 ILE A O 1
ATOM 2327 N N . ALA A 1 293 ? 7.298 -5.620 -29.496 1.00 81.50 293 ALA A N 1
ATOM 2328 C CA . ALA A 1 293 ? 6.110 -5.622 -30.346 1.00 81.50 293 ALA A CA 1
ATOM 2329 C C . ALA A 1 293 ? 4.849 -6.099 -29.605 1.00 81.50 293 ALA A C 1
ATOM 2331 O O . ALA A 1 293 ? 3.761 -5.568 -29.829 1.00 81.50 293 ALA A O 1
ATOM 2332 N N . ARG A 1 294 ? 4.997 -7.065 -28.682 1.00 85.25 294 ARG A N 1
ATOM 2333 C CA . ARG A 1 294 ? 3.907 -7.509 -27.799 1.00 85.25 294 ARG A CA 1
ATOM 2334 C C . ARG A 1 294 ? 3.353 -6.345 -26.979 1.00 85.25 294 ARG A C 1
ATOM 2336 O O . ARG A 1 294 ? 2.144 -6.162 -26.937 1.00 85.25 294 ARG A O 1
ATOM 2343 N N . TRP A 1 295 ? 4.228 -5.569 -26.349 1.00 87.50 295 TRP A N 1
ATOM 2344 C CA . TRP A 1 295 ? 3.846 -4.458 -25.480 1.00 87.50 295 TRP A CA 1
ATOM 2345 C C . TRP A 1 295 ? 3.210 -3.320 -26.267 1.00 87.50 295 TRP A C 1
ATOM 2347 O O . TRP A 1 295 ? 2.174 -2.811 -25.861 1.00 87.50 295 TRP A O 1
ATOM 2357 N N . ILE A 1 296 ? 3.772 -2.992 -27.433 1.00 84.75 296 ILE A N 1
ATOM 2358 C CA . ILE A 1 296 ? 3.208 -1.994 -28.349 1.00 84.75 296 ILE A CA 1
ATOM 2359 C C . ILE A 1 296 ? 1.784 -2.380 -28.765 1.00 84.75 296 ILE A C 1
ATOM 2361 O O . ILE A 1 296 ? 0.880 -1.548 -28.727 1.00 84.75 296 ILE A O 1
ATOM 2365 N N . ARG A 1 297 ? 1.564 -3.654 -29.119 1.00 86.81 297 ARG A N 1
ATOM 2366 C CA . ARG A 1 297 ? 0.232 -4.161 -29.471 1.00 86.81 297 ARG A CA 1
ATOM 2367 C C . ARG A 1 297 ? -0.748 -4.019 -28.307 1.00 86.81 297 ARG A C 1
ATOM 2369 O O . ARG A 1 297 ? -1.851 -3.529 -28.524 1.00 86.81 297 ARG A O 1
ATOM 2376 N N . VAL A 1 298 ? -0.351 -4.435 -27.102 1.00 88.38 298 VAL A N 1
ATOM 2377 C CA . VAL A 1 298 ? -1.206 -4.347 -25.905 1.00 88.38 298 VAL A CA 1
ATOM 2378 C C . VAL A 1 298 ? -1.535 -2.891 -25.570 1.00 88.38 298 VAL A C 1
ATOM 2380 O O . VAL A 1 298 ? -2.696 -2.581 -25.311 1.00 88.38 298 VAL A O 1
ATOM 2383 N N . LEU A 1 299 ? -0.544 -1.996 -25.627 1.00 86.12 299 LEU A N 1
ATOM 2384 C CA . LEU A 1 299 ? -0.731 -0.568 -25.381 1.00 86.12 299 LEU 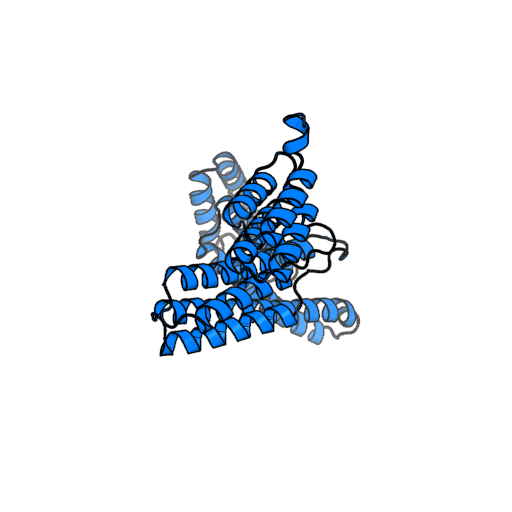A CA 1
ATOM 2385 C C . LEU A 1 299 ? -1.747 0.025 -26.364 1.00 86.12 299 LEU A C 1
ATOM 2387 O O . LEU A 1 299 ? -2.724 0.627 -25.934 1.00 86.12 299 LEU A O 1
ATOM 2391 N N . LEU A 1 300 ? -1.573 -0.222 -27.667 1.00 86.56 300 LEU A N 1
ATOM 2392 C CA . LEU A 1 300 ? -2.480 0.277 -28.701 1.00 86.56 300 LEU A CA 1
ATOM 2393 C C . LEU A 1 300 ? -3.905 -0.268 -28.528 1.00 86.56 300 LEU A C 1
ATOM 2395 O O . LEU A 1 300 ? -4.865 0.492 -28.600 1.00 86.56 300 LEU A O 1
ATOM 2399 N N . GLN A 1 301 ? -4.050 -1.571 -28.261 1.00 88.44 301 GLN A N 1
ATOM 2400 C CA . GLN A 1 301 ? -5.356 -2.197 -28.028 1.00 88.44 301 GLN A CA 1
ATOM 2401 C C . GLN A 1 301 ? -6.089 -1.574 -26.836 1.00 88.44 301 GLN A C 1
ATOM 2403 O O . GLN A 1 301 ? -7.287 -1.322 -26.928 1.00 88.44 301 GLN A O 1
ATOM 2408 N N . LYS A 1 302 ? -5.379 -1.307 -25.734 1.00 85.50 302 LYS A N 1
ATOM 2409 C CA . LYS A 1 302 ? -5.954 -0.665 -24.545 1.00 85.50 302 LYS A CA 1
ATOM 2410 C C . LYS A 1 302 ? -6.262 0.815 -24.780 1.00 85.50 302 LYS A C 1
ATOM 2412 O O . LYS A 1 302 ? -7.316 1.270 -24.351 1.00 85.50 302 LYS A O 1
ATOM 2417 N N . SER A 1 303 ? -5.408 1.555 -25.490 1.00 86.25 303 SER A N 1
ATOM 2418 C CA . SER A 1 303 ? -5.679 2.957 -25.842 1.00 86.25 303 SER A CA 1
ATOM 2419 C C . SER A 1 303 ? -6.902 3.099 -26.752 1.00 86.25 303 SER A C 1
ATOM 2421 O O . SER A 1 303 ? -7.733 3.967 -26.516 1.00 86.25 303 SER A O 1
ATOM 2423 N N . LEU A 1 304 ? -7.096 2.198 -27.721 1.00 86.12 304 LEU A N 1
ATOM 2424 C CA . LEU A 1 304 ? -8.275 2.208 -28.602 1.00 86.12 304 LEU A CA 1
ATOM 2425 C C . LEU A 1 304 ? -9.613 2.043 -27.859 1.00 86.12 304 LEU A C 1
ATOM 2427 O O . LEU A 1 304 ? -10.652 2.404 -28.402 1.00 86.12 304 LEU A O 1
ATOM 2431 N N . GLN A 1 305 ? -9.604 1.507 -26.636 1.00 84.00 305 GLN A N 1
ATOM 2432 C CA . GLN A 1 305 ? -10.816 1.298 -25.838 1.00 84.00 305 GLN A CA 1
ATOM 2433 C C . GLN A 1 305 ? -11.262 2.541 -25.052 1.00 84.00 305 GLN A C 1
ATOM 2435 O O . GLN A 1 305 ? -12.389 2.551 -24.563 1.00 84.00 305 GLN A O 1
ATOM 2440 N N . GLY A 1 306 ? -10.422 3.575 -24.910 1.00 75.88 306 GLY A N 1
ATOM 2441 C CA . GLY A 1 306 ? -10.760 4.711 -24.040 1.00 75.88 306 GLY A CA 1
ATOM 2442 C C . GLY A 1 306 ? -9.970 6.010 -24.218 1.00 75.88 306 GLY A C 1
ATOM 2443 O O . GLY A 1 306 ? -10.300 6.984 -23.553 1.00 75.88 306 GLY A O 1
ATOM 2444 N N . ASP A 1 307 ? -8.956 6.057 -25.085 1.00 81.94 307 ASP A N 1
ATOM 2445 C CA . ASP A 1 307 ? -8.125 7.244 -25.339 1.00 81.94 307 ASP A CA 1
ATOM 2446 C C . ASP A 1 307 ? -7.609 7.223 -26.794 1.00 81.94 307 ASP A C 1
ATOM 2448 O O . ASP A 1 307 ? -6.487 6.791 -27.091 1.00 81.94 307 ASP A O 1
ATOM 2452 N N . LEU A 1 308 ? -8.484 7.633 -27.723 1.00 83.00 308 LEU A N 1
ATOM 2453 C CA . LEU A 1 308 ? -8.220 7.615 -29.168 1.00 83.00 308 LEU A CA 1
ATOM 2454 C C . LEU A 1 308 ? -7.086 8.568 -29.562 1.00 83.00 308 LEU A C 1
ATOM 2456 O O . LEU A 1 308 ? -6.250 8.195 -30.383 1.00 83.00 308 LEU A O 1
ATOM 2460 N N . ASP A 1 309 ? -6.996 9.736 -28.924 1.00 84.31 309 ASP A N 1
ATOM 2461 C CA . ASP A 1 309 ? -5.928 10.705 -29.184 1.00 84.31 309 ASP A CA 1
ATOM 2462 C C . ASP A 1 309 ? -4.559 10.119 -28.821 1.00 84.31 309 ASP A C 1
ATOM 2464 O O . ASP A 1 309 ? -3.564 10.307 -29.528 1.00 84.31 309 ASP A O 1
ATOM 2468 N N . ARG A 1 310 ? -4.475 9.381 -27.706 1.00 80.75 310 ARG A N 1
ATOM 2469 C CA . ARG A 1 310 ? -3.245 8.672 -27.340 1.00 80.75 310 ARG A CA 1
ATOM 2470 C C . ARG A 1 310 ? -2.942 7.530 -28.298 1.00 80.75 310 ARG A C 1
ATOM 2472 O O . ARG A 1 310 ? -1.779 7.367 -28.663 1.00 80.75 310 ARG A O 1
ATOM 2479 N N . ALA A 1 311 ? -3.951 6.774 -28.733 1.00 82.56 311 ALA A N 1
ATOM 2480 C CA . ALA A 1 311 ? -3.769 5.721 -29.730 1.00 82.56 311 ALA A CA 1
ATOM 2481 C C . ALA A 1 311 ? -3.195 6.281 -31.045 1.00 82.56 311 ALA A C 1
ATOM 2483 O O . ALA A 1 311 ? -2.239 5.721 -31.581 1.00 82.56 311 ALA A O 1
ATOM 2484 N N . GLU A 1 312 ? -3.715 7.412 -31.520 1.00 83.81 312 GLU A N 1
ATOM 2485 C CA . GLU A 1 312 ? -3.228 8.101 -32.717 1.00 83.81 312 GLU A CA 1
ATOM 2486 C C . GLU A 1 312 ? -1.756 8.522 -32.572 1.00 83.81 312 GLU A C 1
ATOM 2488 O O . GLU A 1 312 ? -0.923 8.177 -33.417 1.00 83.81 312 GLU A O 1
ATOM 2493 N N . ARG A 1 313 ? -1.395 9.180 -31.460 1.00 85.06 313 ARG A N 1
ATOM 2494 C CA . ARG A 1 313 ? 0.004 9.561 -31.178 1.00 85.06 313 ARG A CA 1
ATOM 2495 C C . ARG A 1 313 ? 0.944 8.356 -31.170 1.00 85.06 313 ARG A C 1
ATOM 2497 O O . ARG A 1 313 ? 2.032 8.424 -31.745 1.00 85.06 313 ARG A O 1
ATOM 2504 N N . LEU A 1 314 ? 0.524 7.250 -30.555 1.00 79.38 314 LEU A N 1
ATOM 2505 C CA . LEU A 1 314 ? 1.310 6.018 -30.506 1.00 79.38 314 LEU A CA 1
ATOM 2506 C C . LEU A 1 314 ? 1.530 5.430 -31.904 1.00 79.38 314 LEU A C 1
ATOM 2508 O O . LEU A 1 314 ? 2.644 5.011 -32.214 1.00 79.38 314 LEU A O 1
ATOM 2512 N N . VAL A 1 315 ? 0.512 5.437 -32.772 1.00 81.69 315 VAL A N 1
ATOM 2513 C CA . VAL A 1 315 ? 0.644 4.972 -34.164 1.00 81.69 315 VAL A CA 1
ATOM 2514 C C . VAL A 1 315 ? 1.678 5.804 -34.919 1.00 81.69 315 VAL A C 1
ATOM 2516 O O . VAL A 1 315 ? 2.575 5.229 -35.539 1.00 81.69 315 VAL A O 1
ATOM 2519 N N . TYR A 1 316 ? 1.617 7.134 -34.823 1.00 83.94 316 TYR A N 1
ATOM 2520 C CA . TYR A 1 316 ? 2.609 8.005 -35.459 1.00 83.94 316 TYR A CA 1
ATOM 2521 C C . TYR A 1 316 ? 4.026 7.760 -34.933 1.00 83.94 316 TYR A C 1
ATOM 2523 O O . TYR A 1 316 ? 4.967 7.670 -35.724 1.00 83.94 316 TYR A O 1
ATOM 2531 N N . GLN A 1 317 ? 4.181 7.577 -33.620 1.00 80.62 317 GLN A N 1
ATOM 2532 C CA . GLN A 1 317 ? 5.472 7.258 -33.018 1.00 80.62 317 GLN A CA 1
ATOM 2533 C C . GLN A 1 317 ? 6.033 5.930 -33.554 1.00 80.62 317 GLN A C 1
ATOM 2535 O O . GLN A 1 317 ? 7.203 5.854 -33.926 1.00 80.62 317 GLN A O 1
ATOM 2540 N N . ILE A 1 318 ? 5.208 4.882 -33.639 1.00 76.38 318 ILE A N 1
ATOM 2541 C CA . ILE A 1 318 ? 5.620 3.571 -34.164 1.00 76.38 318 ILE A CA 1
ATOM 2542 C C . ILE A 1 318 ? 6.001 3.672 -35.646 1.00 76.38 318 ILE A C 1
ATOM 2544 O O . ILE A 1 318 ? 6.999 3.079 -36.060 1.00 76.38 318 ILE A O 1
ATOM 2548 N N . LEU A 1 319 ? 5.238 4.428 -36.441 1.00 79.69 319 LEU A N 1
ATOM 2549 C CA . LEU A 1 319 ? 5.524 4.647 -37.860 1.00 79.69 319 LEU A CA 1
ATOM 2550 C C . LEU A 1 319 ? 6.877 5.340 -38.067 1.00 79.69 319 LEU A C 1
ATOM 2552 O O . LEU A 1 319 ? 7.671 4.855 -38.872 1.00 79.69 319 LEU A O 1
ATOM 2556 N N . ASP A 1 320 ? 7.182 6.396 -37.308 1.00 81.62 320 ASP A N 1
ATOM 2557 C CA . ASP A 1 320 ? 8.485 7.079 -37.354 1.00 81.62 320 ASP A CA 1
ATOM 2558 C C . ASP A 1 320 ? 9.639 6.123 -36.994 1.00 81.62 320 ASP A C 1
ATOM 2560 O O . ASP A 1 320 ? 10.650 6.047 -37.697 1.00 81.62 320 ASP A O 1
ATOM 2564 N N . ILE A 1 321 ? 9.469 5.297 -35.955 1.00 74.31 321 ILE A N 1
ATOM 2565 C CA . ILE A 1 321 ? 10.468 4.290 -35.561 1.00 74.31 321 ILE A CA 1
ATOM 2566 C C . ILE A 1 321 ? 10.698 3.269 -36.690 1.00 74.31 321 ILE A C 1
ATOM 2568 O O . ILE A 1 321 ? 11.847 2.949 -37.018 1.00 74.31 321 ILE A O 1
ATOM 2572 N N . CYS A 1 322 ? 9.625 2.769 -37.310 1.00 73.38 322 CYS A N 1
ATOM 2573 C CA . CYS A 1 322 ? 9.696 1.837 -38.437 1.00 73.38 322 CYS A CA 1
ATOM 2574 C C . CYS A 1 322 ? 10.382 2.462 -39.661 1.00 73.38 322 CYS A C 1
ATOM 2576 O O . CYS A 1 322 ? 11.233 1.822 -40.283 1.00 73.38 322 CYS A O 1
ATOM 2578 N N . GLN A 1 323 ? 10.073 3.721 -39.982 1.00 76.75 323 GLN A N 1
ATOM 2579 C CA . GLN A 1 323 ? 10.686 4.452 -41.094 1.00 76.75 323 GLN A CA 1
ATOM 2580 C C . GLN A 1 323 ? 12.192 4.653 -40.877 1.00 76.75 323 GLN A C 1
ATOM 2582 O O . GLN A 1 323 ? 12.991 4.379 -41.774 1.00 76.75 323 GLN A O 1
ATOM 2587 N N . ARG A 1 324 ? 12.618 5.018 -39.661 1.00 71.19 324 ARG A N 1
ATOM 2588 C CA . ARG A 1 324 ? 14.047 5.146 -39.311 1.00 71.19 324 ARG A CA 1
ATOM 2589 C C . ARG A 1 324 ? 14.814 3.824 -39.412 1.00 71.19 324 ARG A C 1
ATOM 2591 O O . ARG A 1 324 ? 16.013 3.837 -39.695 1.00 71.19 324 ARG A O 1
ATOM 2598 N N . ARG A 1 325 ? 14.153 2.679 -39.193 1.00 66.06 325 ARG A N 1
ATOM 2599 C CA . ARG A 1 325 ? 14.733 1.340 -39.420 1.00 66.06 325 ARG A CA 1
ATOM 2600 C C . ARG A 1 325 ? 14.883 1.042 -40.912 1.00 66.06 325 ARG A C 1
ATOM 2602 O O . ARG A 1 325 ? 15.926 0.523 -41.301 1.00 66.06 325 ARG A O 1
ATOM 2609 N N . ALA A 1 326 ? 13.882 1.385 -41.725 1.00 60.06 326 ALA A N 1
ATOM 2610 C CA . ALA A 1 326 ? 13.913 1.167 -43.171 1.00 60.06 326 ALA A CA 1
ATOM 2611 C C . ALA A 1 326 ? 15.074 1.927 -43.831 1.00 60.06 326 ALA A C 1
ATOM 2613 O O . ALA A 1 326 ? 15.846 1.321 -44.564 1.00 60.06 326 ALA A O 1
ATOM 2614 N N . VAL A 1 327 ? 15.277 3.200 -43.470 1.00 58.31 327 VAL A N 1
ATOM 2615 C CA . VAL A 1 327 ? 16.385 4.027 -43.990 1.00 58.31 327 VAL A CA 1
ATOM 2616 C C . VAL A 1 327 ? 17.761 3.459 -43.620 1.00 58.31 327 VAL A C 1
ATOM 2618 O O . VAL A 1 327 ? 18.685 3.513 -44.421 1.00 58.31 327 VAL A O 1
ATOM 2621 N N . LYS A 1 328 ? 17.921 2.859 -42.432 1.00 53.66 328 LYS A N 1
ATOM 2622 C CA . LYS A 1 328 ? 19.194 2.227 -42.033 1.00 53.66 328 LYS A CA 1
ATOM 2623 C C . LYS A 1 328 ? 19.511 0.936 -42.792 1.00 53.66 328 LYS A C 1
ATOM 2625 O O . LYS A 1 328 ? 20.672 0.551 -42.822 1.00 53.66 328 LYS A O 1
ATOM 2630 N N . HIS A 1 329 ? 18.514 0.274 -43.378 1.00 51.44 329 HIS A N 1
ATOM 2631 C CA . HIS A 1 329 ? 18.713 -0.934 -44.182 1.00 51.44 329 HIS A CA 1
ATOM 2632 C C . HIS A 1 329 ? 18.983 -0.642 -45.666 1.00 51.44 329 HIS A C 1
ATOM 2634 O O . HIS A 1 329 ? 19.495 -1.519 -46.348 1.00 51.44 329 HIS A O 1
ATOM 2640 N N . THR A 1 330 ? 18.687 0.563 -46.164 1.00 46.72 330 THR A N 1
ATOM 2641 C CA . THR A 1 330 ? 18.943 0.961 -47.563 1.00 46.72 330 THR A CA 1
ATOM 2642 C C . THR A 1 330 ? 20.363 1.478 -47.826 1.00 46.72 330 THR A C 1
ATOM 2644 O O . THR A 1 330 ? 20.717 1.684 -48.981 1.00 46.72 330 THR A O 1
ATOM 2647 N N . PHE A 1 331 ? 21.175 1.683 -46.782 1.00 42.81 331 PHE A N 1
ATOM 2648 C CA . PHE A 1 331 ? 22.561 2.176 -46.872 1.00 42.81 331 PHE A CA 1
ATOM 2649 C C . PHE A 1 331 ? 23.618 1.146 -46.411 1.00 42.81 331 PHE A C 1
ATOM 2651 O O . PHE A 1 331 ? 24.720 1.534 -46.020 1.00 42.81 331 PHE A O 1
ATOM 2658 N N . CYS A 1 332 ? 23.301 -0.153 -46.436 1.00 38.62 332 CYS A N 1
ATOM 2659 C CA . CYS A 1 332 ? 24.275 -1.235 -46.240 1.00 38.62 332 CYS A CA 1
ATOM 2660 C C . CYS A 1 332 ? 24.370 -2.118 -47.478 1.00 38.62 332 CYS A C 1
ATOM 2662 O O . CYS A 1 332 ? 23.297 -2.516 -47.983 1.00 38.62 332 CYS A O 1
#

Foldseek 3Di:
DDPVVCLDLVNLLVQLLVCLVVVVVVSNVVSLVSQLPPPDVDLVSLVVQLVSCVVSPDLVSNLVSLVSSLVVVVVDPRPPPDLNLVSLVVNLVSLVVVVVVDPDDDPVSLVVNLVSLLSSLLLQLVLVLVCVPPPVNPRDRSDDLVSLVVSLVVLCVQLVVCVPPNPNVSVVSSPVSNCLSVLVSVLVVCLVVLVVCCVVCVVPDDPVVNVVSLVVVLVSLLSVLLSCLVSLVLSCLLVSLVVNLVVLDLPSLVSSLVSLVPGPHDLVSSLNNLVSSQVSNCVSVVLDCPVCVVSLVVSLVSCVVPPVVVNVVSVVVNVVSVVVVVVVVVPD

pLDDT: mean 77.77, std 10.71, range [38.62, 92.12]

InterPro domains:
  IPR039057 Sporulation-specific protein 22/ZIP4 [PTHR40375] (9-182)

Organism: Orbilia oligospora (NCBI:txid2813651)

Secondary structure (DSSP, 8-state):
--HHHHSSHHHHHHHHHHHHHTT-HHHHHHHHHHHHHSSS--HHHHHHHHHHHHHHT-HHHHHHHHHHHHHHHHHSPPPTT--HHHHHHHHHHHHHHHHHH-SS--HHHHHHHHHHHHHHHHHHHHHHHHHHH-TTS----S--HHHHHHHHHHHHHHHHHHHHHS-HHHHHHHHHHHHHHHHHHHHHHHHHHHHHHHHHHGGGS-HHHHHHHHHHHHHHHHHHHHHHHHTT-GGGHHHHHHHHHTT--HHHHHHHHHHHHTS---HHHHHHHHHHHHHHHHHHTTT--TTTHHHHHHHHHHHTTT-HHHHHHHHHHHHHHHHHHHHHHTT-

Radius of gyration: 25.63 Å; chains: 1; bounding box: 66×54×79 Å

=== Feature glossary ===
Reading guide. The protein is described through the following features:

Foldseek 3Di. A 3Di character summarizes, for each residue, the relative orientation of the Cα frame of its nearest spatial neighbor. Because it encodes fold topology rather than chemistry, 3Di alignments detect remote structural similarity that sequence alignment misses.

Contact-map, Ramachandran, and PAE plots. Plot images: a contact map (which residues are close in 3D, as an N×N binary image), a Ramachandran scatter (backbone torsion angles, revealing secondary-structure composition at a glance), and — for AlphaFold structures — a PAE heatmap (pairwise prediction confidence).

Radius of gyration, Cα contacts, bounding box. Radius of gyration (Rg) is the root-mean-square distance of Cα atoms from their centroid — a single number for overall size and compactness. A globular domain of N residues has Rg ≈ 2.2·N^0.38 Å; an extended or disordered chain has a much larger Rg. The Cα contact count is the number of residue pairs whose Cα atoms are within 8 Å and are more than four positions apart in sequence — a standard proxy for tertiary packing density. The bounding box is the smallest axis-aligned box enclosing all Cα atoms.

Secondary structure (8-state, DSSP). Eight-state secondary structure (DSSP): H is the canonical α-helix, G the tighter 3₁₀-helix, I the wider π-helix; E/B are β-structure, T and S are turns and bends, and '-' is everything else. DSSP derives these from the pattern of main-chain N–H···O=C hydrogen bonds, not from the sequence.

B-factor. B-factor (Debye–Waller factor) reflects atomic displacement in the crystal lattice. It is an experimental observable (units Å²), not a prediction; low values mean the atom is pinned down, high values mean it moves or is heterogeneous across the crystal.

pLDDT. pLDDT is the predicted lDDT-Cα score: AlphaFold's confidence that the local environment of each residue (all inter-atomic distances within 15 Å) is correctly placed. It is a per-residue number between 0 and 100, with higher meaning more reliable.

Nearest PDB structures. Nearest PDB neighbors are the top structural matches found by Foldseek when searching this structure against the entire Protein Data Bank. Each hit reports a TM-score (0 to 1; >0.5 almost always implies the same fold) and an E-value. These are *structural* homologs — they may share no detectable sequence similarity.

Solvent-accessible surface area. Accessible surface area quantifies burial. A residue with SASA near zero is packed into the hydrophobic core; one with SASA >100 Å² sits on the surface. Computed here via the Shrake–Rupley numerical algorithm with a 1.4 Å probe.

Rendered structure images. Structure images are PyMOL renders from six orthogonal camera directions. Cartoon representation draws helices as coils and strands as arrows; sticks shows the backbone as bonds; surface shows the solvent-excluded envelope. Rainbow coloring maps sequence position to hue (blue→red, N→C); chain coloring assigns a distinct color per polypeptide.

Backbone torsions (φ/ψ). φ (phi) and ψ (psi) are the two rotatable backbone dihedrals per residue: φ is the C(i-1)–N–Cα–C torsion, ψ is the N–Cα–C–N(i+1) torsion, both in degrees on (−180°, 180°]. α-helical residues cluster near (−60°, −45°); β-strand residues near (−120°, +130°). A Ramachandran plot is simply a scatter of (φ, ψ) for every residue.

Predicted aligned error. Predicted Aligned Error (PAE) is an AlphaFold confidence matrix: entry (i, j) is the expected error in the position of residue j, in ångströms, when the prediction is superimposed on the true structure at residue i. Low PAE within a block of residues means that block is internally rigid and well-predicted; high PAE between two blocks means their relative placement is uncertain even if each block individually is confident.

mmCIF coordinates. Structure coordinates are given as an mmCIF _atom_site loop: one row per atom with element, residue name, chain id, sequence number, and x/y/z position in Å. Only the four main-chain atoms per residue are included here; side chains are omitted to keep the record compact.

InterPro / GO / CATH / organism. Database cross-references. InterPro integrates a dozen domain/family signature databases into unified entries with residue-range hits. GO terms attach function/process/location labels with evidence codes. CATH codes position the fold in a four-level structural taxonomy. Organism is the NCBI-taxonomy species name.

Secondary structure (3-state, P-SEA). SS3 is a coarse helix/strand/coil call (letters a/b/c) made by the P-SEA algorithm from inter-Cα distances and dihedrals. It is less detailed than DSSP but needs only Cα positions.

Sequence. Sequence gives the chain of amino acids in standard one-letter code (A=alanine, C=cysteine, …, Y=tyrosine), read N→C. It is the only feature that is directly encoded by the gene; all structural features are derived from the folded form of this sequence.